Protein AF-A0A6G0VR93-F1 (afdb_monomer)

Solvent-accessible surface area (backbone atoms only — not comparable to full-atom values): 17330 Å² total; per-residue (Å²): 134,90,70,96,64,102,43,88,41,72,37,85,64,40,78,42,67,40,80,68,64,95,87,69,79,74,74,86,56,70,47,74,88,66,94,68,61,43,77,38,85,89,24,62,45,76,26,64,43,74,68,49,50,69,64,34,52,78,48,48,75,44,35,32,34,45,87,69,62,65,47,80,41,53,72,85,52,75,81,64,70,83,57,72,33,52,38,65,43,90,78,79,65,48,65,78,37,50,62,87,77,59,79,74,85,68,80,76,80,74,78,68,46,67,52,66,56,97,86,60,64,85,87,59,100,62,92,80,71,55,94,83,46,54,58,43,63,55,39,36,41,43,51,79,41,51,27,48,88,82,80,53,79,43,61,44,31,35,44,32,30,40,84,81,68,53,74,47,80,25,57,49,55,100,88,46,48,7,61,57,53,44,48,60,53,60,72,29,80,91,35,49,55,27,36,36,36,26,77,52,19,31,81,52,61,51,58,60,52,51,54,48,40,60,72,77,39,72,85,65,61,66,49,74,44,66,62,86,94,28,44,47,32,42,37,34,52,58,97,72,32,45,32,35,42,38,26,47,40,79,80,47,86,64,58,77,72,46,42,32,69,77,70,69,43,89,90,57,76,71,80,86,76,66,55,90,62,40,38,85,93,68,106

Secondary structure (DSSP, 8-state):
-----SSSEEETTTTEEE-S-TT----SS--S--S-PEEETTTTEEESSHHHHHHTHHHHTTEEE-TTT--EEETT-GGGGS-TTEE--TTT---SEETTT----S-----SSS---TT--TTSS-S---TT------EEEEEEEEE-TTSS-EEEEEEEE-TT--EEEEE-BTTB-HHHHHHHHHTSGGGTT-EEEESSGGGTHHHHHHHHHHHH-TT---EEEEETTEEEEEEE-GGG--EEEEEGGGT--S-GGGHHHHTT-SS--PPP--GGG--GGG-

Foldseek 3Di:
DDDDDPADEADPQARDGHNDDRPPDDCPPGHDDDPDWDADPQQRDTHRDPVSVVVCVVVSQFWHQDPQQRDIDGPPDPPCPPDPQFAADLQVRDHRDRNVPDDPPHDRPDAPDFDDDSPDPLPDDDPDHDPRTPGDQQEKEKDFAFACVVVDTFTQKMWIATPVRDIDIFGDDPVHHSLVVCCVVCQDLVSAQHEYEYAQCQPPVVVSVVVCCVVPPVPFDKDFDDDVSGTQKIFGCPPNRGYMYGHCCVVVVDDPQCVCVVVVPPPDGDDDDPSNCPDPVND

Radius of gyration: 27.52 Å; Cα contacts (8 Å, |Δi|>4): 412; chains: 1; bounding box: 75×62×47 Å

Nearest PDB structures (foldseek):
  5mdn-assembly1_A  TM=6.811E-01  e=1.413E-04  Pyrobaculum calidifontis
  4hvj-assembly1_A  TM=6.106E-01  e=1.785E-02  Mycobacterium tuberculosis H37Rv
  4hec-assembly1_A  TM=5.739E-01  e=2.160E-02  Mycobacterium tuberculosis H37Rv
  4hec-assembly1_B  TM=6.337E-01  e=5.267E-02  Mycobacterium tuberculosis H37Rv
  7xit-assembly1_A  TM=4.535E-01  e=1.131E-01  Human immunodeficiency virus 1

InterPro domains:
  IPR012337 Ribonuclease H-like superfamily [SSF53098] (137-282)
  IPR036397 Ribonuclease H superfamily [G3DSA:3.30.420.10] (134-283)

Organism: Aphis craccivora (NCBI:txid307492)

Structure (mmCIF, N/CA/C/O backbone):
data_AF-A0A6G0VR93-F1
#
_entry.id   AF-A0A6G0VR93-F1
#
loop_
_atom_site.group_PDB
_atom_site.id
_atom_site.type_symbol
_atom_site.label_atom_id
_atom_site.label_alt_id
_atom_site.label_comp_id
_atom_site.label_asym_id
_atom_site.label_entity_id
_atom_site.label_seq_id
_atom_site.pdbx_PDB_ins_code
_atom_site.Cartn_x
_atom_site.Cartn_y
_atom_site.Cartn_z
_atom_site.occupancy
_atom_site.B_iso_or_equiv
_atom_site.auth_seq_id
_atom_site.auth_comp_id
_atom_site.auth_asym_id
_atom_site.auth_atom_id
_atom_site.pdbx_PDB_model_num
ATOM 1 N N . MET A 1 1 ? -7.930 -28.918 15.103 1.00 30.70 1 MET A N 1
ATOM 2 C CA . MET A 1 1 ? -8.892 -28.455 16.131 1.00 30.70 1 MET A CA 1
ATOM 3 C C . MET A 1 1 ? -9.875 -27.491 15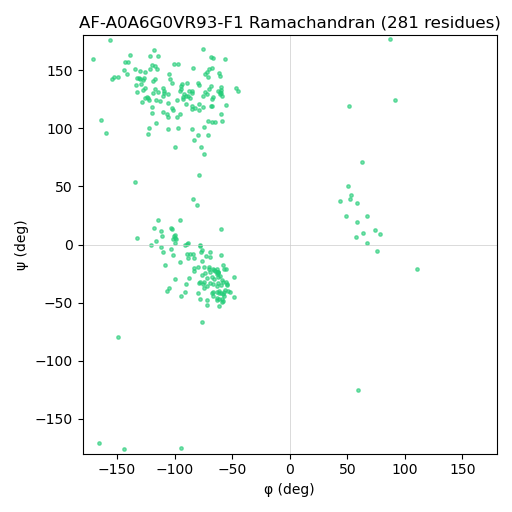.472 1.00 30.70 1 MET A C 1
ATOM 5 O O . MET A 1 1 ? -9.408 -26.473 14.969 1.00 30.70 1 MET A O 1
ATOM 9 N N . PRO A 1 2 ? -11.182 -27.793 15.369 1.00 35.66 2 PRO A N 1
ATOM 10 C CA . PRO A 1 2 ? -12.112 -26.927 14.656 1.00 35.66 2 PRO A CA 1
ATOM 11 C C . PRO A 1 2 ? -12.653 -25.790 15.540 1.00 35.66 2 PRO A C 1
ATOM 13 O O . PRO A 1 2 ? -13.362 -26.014 16.511 1.00 35.66 2 PRO A O 1
ATOM 16 N N . SER A 1 3 ? -12.301 -24.571 15.122 1.00 36.00 3 SER A N 1
ATOM 17 C CA . SER A 1 3 ? -13.083 -23.323 15.080 1.00 36.00 3 SER A CA 1
ATOM 18 C C . SER A 1 3 ? -13.840 -22.810 16.318 1.00 36.00 3 SER A C 1
ATOM 20 O O . S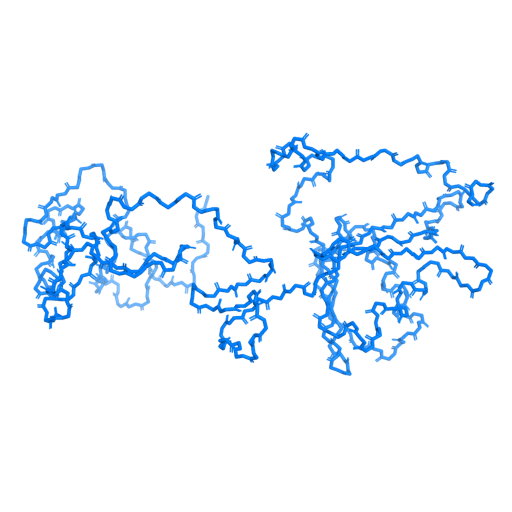ER A 1 3 ? -14.880 -23.339 16.703 1.00 36.00 3 SER A O 1
ATOM 22 N N . PHE A 1 4 ? -13.454 -21.610 16.766 1.00 41.78 4 PHE A N 1
ATOM 23 C CA . PHE A 1 4 ? -14.364 -20.646 17.391 1.00 41.78 4 PHE A CA 1
ATOM 24 C C . PHE A 1 4 ? -15.498 -20.292 16.407 1.00 41.78 4 PHE A C 1
ATOM 26 O O . PHE A 1 4 ? -15.279 -19.549 15.450 1.00 41.78 4 PHE A O 1
ATOM 33 N N . LYS A 1 5 ? -16.721 -20.796 16.623 1.00 44.78 5 LYS A N 1
ATOM 34 C CA . LYS A 1 5 ? -17.925 -20.321 15.913 1.00 44.78 5 LYS A CA 1
ATOM 35 C C . LYS A 1 5 ? -18.768 -19.459 16.869 1.00 44.78 5 LYS A C 1
ATOM 37 O O . LYS A 1 5 ? -19.091 -19.875 17.971 1.00 44.78 5 LYS A O 1
ATOM 42 N N . LYS A 1 6 ? -19.154 -18.256 16.418 1.00 47.94 6 LYS A N 1
ATOM 43 C CA . LYS A 1 6 ? -19.991 -17.223 17.090 1.00 47.94 6 LYS A CA 1
ATOM 44 C C . LYS A 1 6 ? -21.424 -17.669 17.491 1.00 47.94 6 LYS A C 1
ATOM 46 O O . LYS A 1 6 ? -22.275 -16.817 17.736 1.00 47.94 6 LYS A O 1
ATOM 51 N N . ARG A 1 7 ? -21.752 -18.965 17.470 1.00 60.38 7 ARG A N 1
ATOM 52 C CA . ARG A 1 7 ? -23.126 -19.492 17.601 1.00 60.38 7 ARG A CA 1
ATOM 53 C C . ARG A 1 7 ? -23.187 -20.603 18.650 1.00 60.38 7 ARG A C 1
ATOM 55 O O . ARG A 1 7 ? -22.248 -21.382 18.754 1.00 60.38 7 ARG A O 1
ATOM 62 N N . VAL A 1 8 ? -24.286 -20.644 19.409 1.00 64.81 8 VAL A N 1
ATOM 63 C CA . VAL A 1 8 ? -24.419 -21.435 20.655 1.00 64.81 8 VAL A CA 1
ATOM 64 C C . VAL A 1 8 ? -24.602 -22.932 20.391 1.00 64.81 8 VAL A C 1
ATOM 66 O O . VAL A 1 8 ? -24.109 -23.755 21.155 1.00 64.81 8 VAL A O 1
ATOM 69 N N . TYR A 1 9 ? -25.279 -23.293 19.299 1.00 66.75 9 TYR A N 1
ATOM 70 C CA . TYR A 1 9 ? -25.503 -24.682 18.907 1.00 66.75 9 TYR A CA 1
ATOM 71 C C . TYR A 1 9 ? -24.929 -24.949 17.520 1.00 66.75 9 TYR A C 1
ATOM 73 O O . TYR A 1 9 ? -24.861 -24.062 16.665 1.00 66.75 9 TYR A O 1
ATOM 81 N N . TYR A 1 10 ? -24.529 -26.191 17.284 1.00 61.34 10 TYR A N 1
ATOM 82 C CA . TYR A 1 10 ? -23.952 -26.639 16.026 1.00 61.34 10 TYR A CA 1
ATOM 83 C C . TYR A 1 10 ? -24.710 -27.868 15.527 1.00 61.34 10 TYR A C 1
ATOM 85 O O . TYR A 1 10 ? -25.028 -28.764 16.306 1.00 61.34 10 TYR A O 1
ATOM 93 N N . SER A 1 11 ? -25.069 -27.865 14.243 1.00 58.31 11 SER A N 1
ATOM 94 C CA . SER A 1 11 ? -25.714 -29.001 13.590 1.00 58.31 11 SER A CA 1
ATOM 95 C C . SER A 1 11 ? -24.652 -29.797 12.845 1.00 58.31 11 SER A C 1
ATOM 97 O O . SER A 1 11 ? -24.150 -29.334 11.822 1.00 58.31 11 SER A O 1
ATOM 99 N N . GLU A 1 12 ? -24.339 -30.996 13.336 1.00 55.38 12 GLU A N 1
ATOM 100 C CA . GLU A 1 12 ? -23.469 -31.950 12.630 1.00 55.38 12 GLU A CA 1
ATOM 101 C C . GLU A 1 12 ? -24.082 -32.405 11.305 1.00 55.38 12 GLU A C 1
ATOM 103 O O . GLU A 1 12 ? -23.361 -32.775 10.386 1.00 55.38 12 GLU A O 1
ATOM 108 N N . LEU A 1 13 ? -25.411 -32.312 11.180 1.00 55.25 13 LEU A N 1
ATOM 109 C CA . LEU A 1 13 ? -26.098 -32.624 9.940 1.00 55.25 13 LEU A CA 1
ATOM 110 C C . LEU A 1 13 ? -25.741 -31.614 8.848 1.00 55.25 13 LEU A C 1
ATOM 112 O O . LEU A 1 13 ? -25.470 -32.038 7.751 1.00 55.25 13 LEU A O 1
ATOM 116 N N . CYS A 1 14 ? -25.703 -30.301 9.076 1.00 57.62 14 CYS A N 1
ATOM 117 C CA . CYS A 1 14 ? -25.493 -29.325 7.985 1.00 57.62 14 CYS A CA 1
ATOM 118 C C . CYS A 1 14 ? -24.228 -28.464 8.109 1.00 57.62 14 CYS A C 1
ATOM 120 O O . CYS A 1 14 ? -24.140 -27.431 7.445 1.00 57.62 14 CYS A O 1
ATOM 122 N N . ASP A 1 15 ? -23.289 -28.843 8.983 1.00 57.47 15 ASP A N 1
ATOM 123 C CA . ASP A 1 15 ? -22.069 -28.082 9.333 1.00 57.47 15 ASP A CA 1
ATOM 124 C C . ASP A 1 15 ? -22.336 -26.575 9.533 1.00 57.47 15 ASP A C 1
ATOM 126 O O . ASP A 1 15 ? -21.574 -25.679 9.163 1.00 57.47 15 ASP A O 1
ATOM 130 N N . THR A 1 16 ? -23.487 -26.260 10.128 1.00 60.25 16 THR A N 1
ATOM 131 C CA . THR A 1 16 ? -23.941 -24.880 10.298 1.00 60.25 16 THR A CA 1
ATOM 132 C C . THR A 1 16 ? -24.254 -24.619 11.764 1.00 60.25 16 THR A C 1
ATOM 134 O O . THR A 1 16 ? -25.039 -25.325 12.398 1.00 60.25 16 THR A O 1
ATOM 137 N N . GLY A 1 17 ? -23.645 -23.567 12.321 1.00 59.16 17 GLY A N 1
ATOM 138 C CA . GLY A 1 17 ? -23.997 -23.078 13.655 1.00 59.16 17 GLY A CA 1
ATOM 139 C C . GLY A 1 17 ? -25.370 -22.402 13.646 1.00 59.16 17 GLY A C 1
ATOM 140 O O . GLY A 1 17 ? -25.708 -21.713 12.683 1.00 59.16 17 GLY A O 1
ATOM 141 N N . TYR A 1 18 ? -26.160 -22.530 14.707 1.00 67.94 18 TYR A N 1
ATOM 142 C CA . TYR A 1 18 ? -27.471 -21.889 14.848 1.00 67.94 18 TYR A CA 1
ATOM 143 C C . TYR A 1 18 ? -27.725 -21.444 16.296 1.00 67.94 18 TYR A C 1
ATOM 145 O O . TYR A 1 18 ? -27.117 -21.951 17.232 1.00 67.94 18 TYR A O 1
ATOM 153 N N . ASN A 1 19 ? -28.622 -20.468 16.469 1.00 66.69 19 ASN A N 1
ATOM 154 C CA . ASN A 1 19 ? -28.950 -19.884 17.779 1.00 66.69 19 ASN A CA 1
ATOM 155 C C . ASN A 1 19 ? -30.377 -20.220 18.254 1.00 66.69 19 ASN A C 1
ATOM 157 O O . ASN A 1 19 ? -30.772 -19.820 19.342 1.00 66.69 19 ASN A O 1
ATOM 161 N N . ASN A 1 20 ? -31.154 -20.946 17.444 1.00 63.53 20 ASN A N 1
ATOM 162 C CA . ASN A 1 20 ? -32.497 -21.391 17.813 1.00 63.53 20 ASN A CA 1
ATOM 163 C C . ASN A 1 20 ? -32.451 -22.565 18.804 1.00 63.53 20 ASN A C 1
ATOM 165 O O . ASN A 1 20 ? -31.411 -23.182 19.013 1.00 63.53 20 ASN A O 1
ATOM 169 N N . ASN A 1 21 ? -33.610 -22.886 19.382 1.00 61.69 21 ASN A N 1
ATOM 170 C CA . ASN A 1 21 ? -33.802 -23.976 20.338 1.00 61.69 21 ASN A CA 1
ATOM 171 C C . ASN A 1 21 ? -33.143 -25.297 19.864 1.00 61.69 21 ASN A C 1
ATOM 173 O O . ASN A 1 21 ? -33.326 -25.675 18.703 1.00 61.69 21 ASN A O 1
ATOM 177 N N . LYS A 1 22 ? -32.420 -25.997 20.759 1.00 53.22 22 LYS A N 1
ATOM 178 C CA . LYS A 1 22 ? -31.501 -27.131 20.471 1.00 53.22 22 LYS A CA 1
ATOM 179 C C . LYS A 1 22 ? -32.084 -28.230 19.563 1.00 53.22 22 LYS A C 1
ATOM 181 O O . LYS A 1 22 ? -31.353 -28.863 18.817 1.00 53.22 22 LYS A O 1
ATOM 186 N N . ASN A 1 23 ? -33.405 -28.420 19.579 1.00 55.25 23 ASN A N 1
ATOM 187 C CA . ASN A 1 23 ? -34.088 -29.490 18.839 1.00 55.25 23 ASN A CA 1
ATOM 188 C C . ASN A 1 23 ? -34.947 -29.000 17.655 1.00 55.25 23 ASN A C 1
ATOM 190 O O . ASN A 1 23 ? -35.689 -29.786 17.074 1.00 55.25 23 ASN A O 1
ATOM 194 N N . LYS A 1 24 ? -34.903 -27.708 17.295 1.00 59.66 24 LYS A N 1
ATOM 195 C CA . LYS A 1 24 ? -35.738 -27.122 16.221 1.00 59.66 24 LYS A CA 1
ATOM 196 C C . LYS A 1 24 ? -34.932 -26.633 15.016 1.00 59.66 24 LYS A C 1
ATOM 198 O O . LYS A 1 24 ? -35.400 -25.785 14.256 1.00 59.66 24 LYS A O 1
ATOM 203 N N . HIS A 1 25 ? -33.711 -27.128 14.839 1.00 58.22 25 HIS A N 1
ATOM 204 C CA . HIS A 1 25 ? -32.926 -26.790 13.661 1.00 58.22 25 HIS A CA 1
ATOM 205 C C . HIS A 1 25 ? -33.565 -27.392 12.399 1.00 58.22 25 HIS A C 1
ATOM 207 O O . HIS A 1 25 ? -33.697 -28.607 12.280 1.00 58.22 25 HIS A O 1
ATOM 213 N N . VAL A 1 26 ? -33.947 -26.535 11.448 1.00 58.69 26 VAL A N 1
ATOM 214 C CA . VAL A 1 26 ? -34.400 -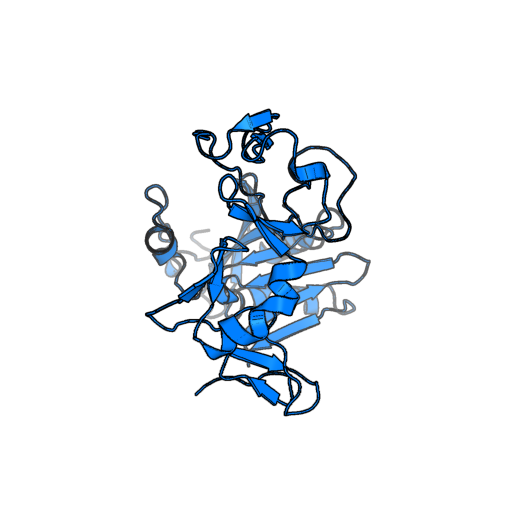26.941 10.112 1.00 58.69 26 VAL A CA 1
ATOM 215 C C . VAL A 1 26 ? -33.278 -26.617 9.132 1.00 58.69 26 VAL A C 1
ATOM 217 O O . VAL A 1 26 ? -32.995 -25.444 8.877 1.00 58.69 26 VAL A O 1
ATOM 220 N N . CYS A 1 27 ? -32.621 -27.653 8.607 1.00 54.19 27 CYS A N 1
ATOM 221 C CA . CYS A 1 27 ? -31.534 -27.513 7.642 1.00 54.19 27 CYS A CA 1
ATOM 222 C C . CYS A 1 27 ? -32.073 -26.902 6.339 1.00 54.19 27 CYS A C 1
ATOM 224 O O . CYS A 1 27 ? -32.758 -27.577 5.575 1.00 54.19 27 CYS A O 1
ATOM 226 N N . LYS A 1 28 ? -31.775 -25.623 6.084 1.00 51.50 28 LYS A N 1
ATOM 227 C CA . LYS A 1 28 ? -32.118 -24.954 4.813 1.00 51.50 28 LYS A CA 1
ATOM 228 C C . LYS A 1 28 ? -31.147 -25.313 3.686 1.00 51.50 28 LYS A C 1
ATOM 230 O O . LYS A 1 28 ? -31.549 -25.440 2.536 1.00 51.50 28 LYS A O 1
ATOM 235 N N . ASN A 1 29 ? -29.890 -25.538 4.053 1.00 47.34 29 ASN A N 1
ATOM 236 C CA . ASN A 1 29 ? -28.846 -26.044 3.180 1.00 47.34 29 ASN A CA 1
ATOM 237 C C . ASN A 1 29 ? -28.565 -27.465 3.664 1.00 47.34 29 ASN A C 1
ATOM 239 O O . ASN A 1 29 ? -28.199 -27.650 4.826 1.00 47.34 29 ASN A O 1
ATOM 243 N N . GLY A 1 30 ? -28.871 -28.467 2.841 1.00 46.31 30 GLY A N 1
ATOM 244 C CA . GLY A 1 30 ? -28.681 -29.869 3.212 1.00 46.31 30 GLY A CA 1
ATOM 245 C C . GLY A 1 30 ? -27.225 -30.173 3.611 1.00 46.31 30 GLY A C 1
ATOM 246 O O . GLY A 1 30 ? -26.330 -29.410 3.244 1.00 46.31 30 GLY A O 1
ATOM 247 N N . PRO A 1 31 ? -26.983 -31.266 4.356 1.00 42.53 31 PRO A N 1
ATOM 248 C CA . PRO A 1 31 ? -25.646 -31.720 4.731 1.00 42.53 31 PRO A CA 1
ATOM 249 C C . PRO A 1 31 ? -24.629 -31.703 3.592 1.00 42.53 31 PRO A C 1
ATOM 251 O O . PRO A 1 31 ? -24.873 -32.235 2.506 1.00 42.53 31 PRO A O 1
ATOM 254 N N . GLY A 1 32 ? -23.456 -31.143 3.877 1.00 47.94 32 GLY A N 1
ATOM 255 C CA . GLY A 1 32 ? -22.253 -31.442 3.120 1.00 47.94 32 GLY A CA 1
ATOM 256 C C . GLY A 1 32 ? -21.819 -32.887 3.379 1.00 47.94 32 GLY A C 1
ATOM 257 O O . GLY A 1 32 ? -21.804 -33.332 4.519 1.00 47.94 32 GLY A O 1
ATOM 258 N N . LEU A 1 33 ? -21.448 -33.578 2.298 1.00 42.34 33 LEU A N 1
ATOM 259 C CA . LEU A 1 33 ? -20.601 -34.779 2.274 1.00 42.34 33 LEU A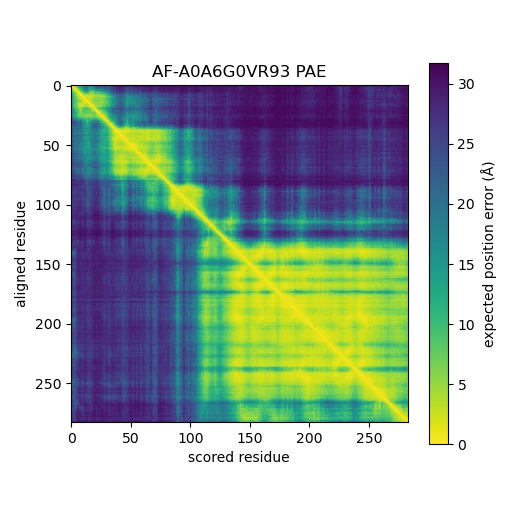 CA 1
ATOM 260 C C . LEU A 1 33 ? -21.145 -36.039 2.994 1.00 42.34 33 LEU A C 1
ATOM 262 O O . LEU A 1 33 ? -20.583 -36.503 3.979 1.00 42.34 33 LEU A O 1
ATOM 266 N N . LYS A 1 34 ? -22.179 -36.671 2.421 1.00 47.66 34 LYS A N 1
ATOM 267 C CA . LYS A 1 34 ? -22.295 -38.145 2.389 1.00 47.66 34 LYS A CA 1
ATOM 268 C C . LYS A 1 34 ? -22.263 -38.602 0.926 1.00 47.66 34 LYS A C 1
ATOM 270 O O . LYS A 1 34 ? -22.785 -37.889 0.065 1.00 47.66 34 LYS A O 1
ATOM 275 N N . GLU A 1 35 ? -21.609 -39.732 0.659 1.00 52.75 35 GLU A N 1
ATOM 276 C CA . GLU A 1 35 ? -21.307 -40.222 -0.698 1.00 52.75 35 GLU A CA 1
ATOM 277 C C . GLU A 1 35 ? -22.546 -40.734 -1.454 1.00 52.75 35 GLU A C 1
ATOM 279 O O . GLU A 1 35 ? -22.629 -40.560 -2.667 1.00 52.75 35 GLU A O 1
ATOM 284 N N . GLU A 1 36 ? -23.563 -41.243 -0.755 1.00 59.00 36 GLU A N 1
ATOM 285 C CA . GLU A 1 36 ? -24.815 -41.703 -1.369 1.00 59.00 36 GLU A CA 1
ATOM 286 C C . GLU A 1 36 ? -25.955 -40.715 -1.099 1.00 59.00 36 GLU A C 1
ATOM 288 O O . GLU A 1 36 ? -26.558 -40.690 -0.026 1.00 59.00 36 GLU A O 1
ATOM 293 N N . LYS A 1 37 ? -26.244 -39.857 -2.081 1.00 70.56 37 LYS A N 1
ATOM 294 C CA . LYS A 1 37 ? -27.373 -38.918 -2.031 1.00 70.56 37 LYS A CA 1
ATOM 295 C C . LYS A 1 37 ? -28.628 -39.563 -2.611 1.00 70.56 37 LYS A C 1
ATOM 297 O O . LYS A 1 37 ? -28.578 -40.186 -3.666 1.00 70.56 37 LYS A O 1
ATOM 302 N N . ILE A 1 38 ? -29.772 -39.326 -1.978 1.00 78.19 38 ILE A N 1
ATOM 303 C CA . ILE A 1 38 ? -31.075 -39.807 -2.447 1.00 78.19 38 ILE A CA 1
ATOM 304 C C . ILE A 1 38 ? -31.727 -38.731 -3.309 1.00 78.19 38 ILE A C 1
ATOM 306 O O . ILE A 1 38 ? -31.891 -37.590 -2.879 1.00 78.19 38 ILE A O 1
ATOM 310 N N . PHE A 1 39 ? -32.113 -39.077 -4.530 1.00 78.62 39 PHE A N 1
ATOM 311 C CA . PHE A 1 39 ? -32.723 -38.137 -5.463 1.00 78.62 39 PHE A CA 1
ATOM 312 C C . PHE A 1 39 ? -34.241 -38.014 -5.247 1.00 78.62 39 PHE A C 1
ATOM 314 O O . PHE A 1 39 ? -34.950 -39.015 -5.169 1.00 78.62 39 PHE A O 1
ATOM 321 N N . CYS A 1 40 ? -34.752 -36.782 -5.155 1.00 79.50 40 CYS A N 1
ATOM 322 C CA . CYS A 1 40 ? -36.185 -36.500 -5.107 1.00 79.50 40 CYS A CA 1
ATOM 323 C C . CYS A 1 40 ? -36.703 -36.163 -6.512 1.00 79.50 40 CYS A C 1
ATOM 325 O O . CYS A 1 40 ? -36.388 -35.104 -7.061 1.00 79.50 40 CYS A O 1
ATOM 327 N N . HIS A 1 41 ? -37.543 -37.040 -7.067 1.00 79.81 41 HIS A N 1
ATOM 328 C CA . HIS A 1 41 ? -38.114 -36.877 -8.409 1.00 79.81 41 HIS A CA 1
ATOM 329 C C . HIS A 1 41 ? -39.143 -35.738 -8.513 1.00 79.81 41 HIS A C 1
ATOM 331 O O . HIS A 1 41 ? -39.360 -35.219 -9.602 1.00 79.81 41 HIS A O 1
ATOM 337 N N . GLU A 1 42 ? -39.748 -35.308 -7.402 1.00 76.75 42 GLU A N 1
ATOM 338 C CA . GLU A 1 42 ? -40.786 -34.266 -7.414 1.00 76.75 42 GLU A CA 1
ATOM 339 C C . GLU A 1 42 ? -40.225 -32.842 -7.553 1.00 76.75 42 GLU A C 1
ATOM 341 O O . GLU A 1 42 ? -40.875 -31.971 -8.133 1.00 76.75 42 GLU A O 1
ATOM 346 N N . CYS A 1 43 ? -39.031 -32.579 -7.013 1.00 77.88 43 CYS A N 1
ATOM 347 C CA . CYS A 1 43 ? -38.402 -31.252 -7.028 1.00 77.88 43 CYS A CA 1
ATOM 348 C C . CYS A 1 43 ? -37.037 -31.223 -7.729 1.00 77.88 43 CYS A C 1
ATOM 350 O O . CYS A 1 43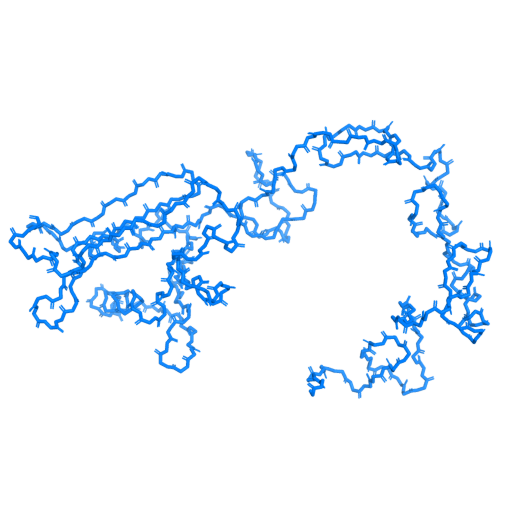 ? -36.420 -30.158 -7.788 1.00 77.88 43 CYS A O 1
ATOM 352 N N . ASN A 1 44 ? -36.551 -32.365 -8.231 1.00 76.44 44 ASN A N 1
ATOM 353 C CA . ASN A 1 44 ? -35.257 -32.506 -8.904 1.00 76.44 44 ASN A CA 1
ATOM 354 C C . ASN A 1 44 ? -34.057 -32.074 -8.023 1.00 76.44 44 ASN A C 1
ATOM 356 O O . ASN A 1 44 ? -33.076 -31.486 -8.488 1.00 76.44 44 ASN A O 1
ATOM 360 N N . ARG A 1 45 ? -34.138 -32.335 -6.708 1.00 74.88 45 ARG A N 1
ATOM 361 C CA . ARG A 1 45 ? -33.078 -32.041 -5.724 1.00 74.88 45 ARG A CA 1
ATOM 362 C C . ARG A 1 45 ? -32.598 -33.318 -5.041 1.00 74.88 45 ARG A C 1
ATOM 364 O O . ARG A 1 45 ? -33.336 -34.287 -4.893 1.00 74.88 45 ARG A O 1
ATOM 371 N N . TYR A 1 46 ? -31.356 -33.282 -4.572 1.00 75.62 46 TYR A N 1
ATOM 372 C CA . TYR A 1 46 ? -30.757 -34.364 -3.799 1.00 75.62 46 TYR A CA 1
ATOM 373 C C . TYR A 1 46 ? -30.965 -34.143 -2.298 1.00 75.62 46 TYR A C 1
ATOM 375 O O . TYR A 1 46 ? -30.660 -33.073 -1.767 1.00 75.62 46 TYR A O 1
ATOM 383 N N . CYS A 1 47 ? -31.459 -35.176 -1.627 1.00 71.19 47 CYS A N 1
ATOM 384 C CA . CYS A 1 47 ? -31.510 -35.316 -0.179 1.00 71.19 47 CYS A CA 1
ATOM 385 C C . CYS A 1 47 ? -30.313 -36.145 0.295 1.00 71.19 47 CYS A C 1
ATOM 387 O O . CYS A 1 47 ? -29.746 -36.937 -0.454 1.00 71.19 47 CYS A O 1
ATOM 389 N N . VAL A 1 48 ? -29.913 -35.954 1.546 1.00 61.59 48 VAL A N 1
ATOM 390 C CA . VAL A 1 48 ? -28.692 -36.588 2.072 1.00 61.59 48 VAL A CA 1
ATOM 391 C C . VAL A 1 48 ? -28.961 -37.976 2.642 1.00 61.59 48 VAL A C 1
ATOM 393 O O . VAL A 1 48 ? -28.090 -38.833 2.609 1.00 61.59 48 VAL A O 1
ATOM 396 N N . ASP A 1 49 ? -30.166 -38.209 3.146 1.00 71.12 49 ASP A N 1
ATOM 397 C CA . ASP A 1 49 ? -30.606 -39.502 3.653 1.00 71.12 49 ASP A CA 1
ATOM 398 C C . ASP A 1 49 ? -32.139 -39.609 3.600 1.00 71.12 49 ASP A C 1
ATOM 400 O O . ASP A 1 49 ? -32.849 -38.670 3.214 1.00 71.12 49 ASP A O 1
ATOM 404 N N . VAL A 1 50 ? -32.654 -40.786 3.969 1.00 75.94 50 VAL A N 1
ATOM 405 C CA . VAL A 1 50 ? -34.090 -41.103 3.949 1.00 75.94 50 VAL A CA 1
ATOM 406 C C . VAL A 1 50 ? -34.876 -40.192 4.898 1.00 75.94 50 VAL A C 1
ATOM 408 O O . VAL A 1 50 ? -36.020 -39.835 4.613 1.00 75.94 50 VAL A O 1
ATOM 411 N N . GLU A 1 51 ? -34.284 -39.779 6.020 1.00 74.12 51 GLU A N 1
ATOM 412 C CA . GLU A 1 51 ? -34.960 -38.909 6.982 1.00 74.12 51 GLU A CA 1
ATOM 413 C C . GLU A 1 51 ? -35.059 -37.463 6.473 1.00 74.12 51 GLU A C 1
ATOM 415 O O . GLU A 1 51 ? -36.102 -36.818 6.630 1.00 74.12 51 GLU A O 1
ATOM 420 N N . CYS A 1 52 ? -34.023 -36.985 5.781 1.00 67.69 52 CYS A N 1
ATOM 421 C CA . CYS A 1 52 ? -34.035 -35.737 5.031 1.00 67.69 52 CYS A CA 1
ATOM 422 C C . CYS A 1 52 ? -35.132 -35.764 3.963 1.00 67.69 52 CYS A C 1
ATOM 424 O O . CYS A 1 52 ? -35.938 -34.837 3.931 1.00 67.69 52 CYS A O 1
ATOM 426 N N . LEU A 1 53 ? -35.243 -36.844 3.177 1.00 76.25 53 LEU A N 1
ATOM 427 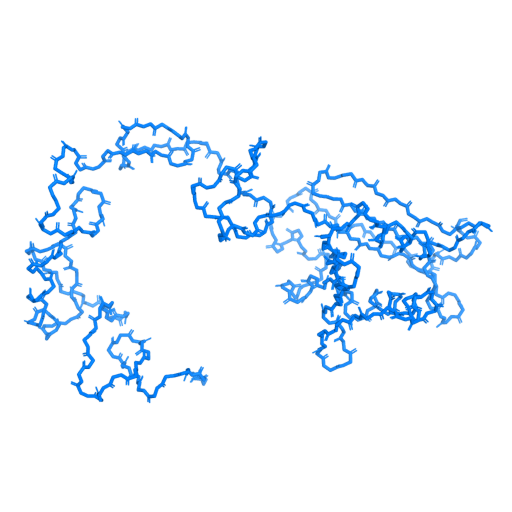C CA . LEU A 1 53 ? -36.299 -37.001 2.167 1.00 76.25 53 LEU A CA 1
ATOM 428 C C . LEU A 1 53 ? -37.709 -36.993 2.786 1.00 76.25 53 LEU A C 1
ATOM 430 O O . LEU A 1 53 ? -38.609 -36.350 2.255 1.00 76.25 53 LEU A O 1
ATOM 434 N N . ARG A 1 54 ? -37.914 -37.628 3.948 1.00 77.38 54 ARG A N 1
ATOM 435 C CA . ARG A 1 54 ? -39.216 -37.602 4.648 1.00 77.38 54 ARG A CA 1
ATOM 436 C C . ARG A 1 54 ? -39.625 -36.196 5.088 1.00 77.38 54 ARG A C 1
ATOM 438 O O . ARG A 1 54 ? -40.788 -35.824 4.964 1.00 77.38 54 ARG A O 1
ATOM 445 N N . LYS A 1 55 ? -38.677 -35.403 5.597 1.00 76.69 55 LYS A N 1
ATOM 446 C CA . LYS A 1 55 ? -38.922 -34.016 6.044 1.00 76.69 55 LYS A CA 1
ATOM 447 C C . LYS A 1 55 ? -38.875 -33.003 4.891 1.00 76.69 55 LYS A C 1
ATOM 449 O O . LYS A 1 55 ? -39.291 -31.858 5.071 1.00 76.69 55 LYS A O 1
ATOM 454 N N . HIS A 1 56 ? -38.403 -33.420 3.715 1.00 76.00 56 HIS A N 1
ATOM 455 C CA . HIS A 1 56 ? -38.212 -32.589 2.527 1.00 76.00 56 HIS A CA 1
ATOM 456 C C . HIS A 1 56 ? -39.523 -32.041 1.949 1.00 76.00 56 HIS A C 1
ATOM 458 O O . HIS A 1 56 ? -39.492 -30.993 1.309 1.00 76.00 56 HIS A O 1
ATOM 464 N N . ARG A 1 57 ? -40.669 -32.684 2.215 1.00 73.62 57 ARG A N 1
ATOM 465 C CA . ARG A 1 57 ? -41.986 -32.313 1.662 1.00 73.62 57 ARG A CA 1
ATOM 466 C C . ARG A 1 57 ? -42.301 -30.815 1.781 1.00 73.62 57 ARG A C 1
ATOM 468 O O . ARG A 1 57 ? -42.612 -30.178 0.788 1.00 73.62 57 ARG A O 1
ATOM 475 N N . ASN A 1 58 ? -42.046 -30.217 2.947 1.00 75.44 58 ASN A N 1
ATOM 476 C CA . ASN A 1 58 ? -42.283 -28.785 3.191 1.00 75.44 58 ASN A CA 1
ATOM 477 C C . ASN A 1 58 ? -41.480 -27.836 2.278 1.00 75.44 58 ASN A C 1
ATOM 479 O O . ASN A 1 58 ? -41.869 -26.683 2.089 1.00 75.44 58 ASN A O 1
ATOM 483 N N . VAL A 1 59 ? -40.322 -28.289 1.791 1.00 73.56 59 VAL A N 1
ATOM 484 C CA . VAL A 1 59 ? -39.474 -27.558 0.839 1.00 73.56 59 VAL A CA 1
ATOM 485 C C . VAL A 1 59 ? -39.859 -27.935 -0.589 1.00 73.56 59 VAL A C 1
ATOM 487 O O . VAL A 1 59 ? -39.967 -27.044 -1.422 1.00 73.56 59 VAL A O 1
ATOM 490 N N . CYS A 1 60 ? -40.131 -29.220 -0.846 1.00 77.69 60 CYS A N 1
ATOM 491 C CA . CYS A 1 60 ? -40.602 -29.742 -2.132 1.00 77.69 60 CYS A CA 1
ATOM 492 C C . CYS A 1 60 ? -41.852 -29.012 -2.630 1.00 77.69 60 CYS A C 1
ATOM 494 O O . CYS A 1 60 ? -41.946 -28.702 -3.813 1.00 77.69 60 CYS A O 1
ATOM 496 N N . ASP A 1 61 ? -42.780 -28.696 -1.723 1.00 80.75 61 ASP A N 1
ATOM 497 C CA . ASP A 1 61 ? -44.044 -28.020 -2.032 1.00 80.75 61 ASP A CA 1
ATOM 498 C C . ASP A 1 61 ? -43.853 -26.547 -2.430 1.00 80.75 61 ASP A C 1
ATOM 500 O O . ASP A 1 61 ? -44.729 -25.951 -3.052 1.00 80.75 61 ASP A O 1
ATOM 504 N N . LYS A 1 62 ? -42.712 -25.941 -2.080 1.00 81.00 62 LYS A N 1
ATOM 505 C CA . LYS A 1 62 ? -42.426 -24.520 -2.332 1.00 81.00 62 LYS A CA 1
ATOM 506 C C . LYS A 1 62 ? -41.422 -24.323 -3.450 1.00 81.00 62 LYS A C 1
ATOM 508 O O . LYS A 1 62 ? -41.596 -23.430 -4.269 1.00 81.00 62 LYS A O 1
ATOM 513 N N . GLU A 1 63 ? -40.397 -25.166 -3.500 1.00 81.31 63 GLU A N 1
ATOM 514 C CA . GLU A 1 63 ? -39.229 -24.991 -4.351 1.00 81.31 63 GLU A CA 1
ATOM 515 C C . GLU A 1 63 ? -38.905 -26.242 -5.163 1.00 81.31 63 GLU A C 1
ATOM 517 O O . GLU A 1 63 ? -38.942 -27.366 -4.661 1.00 81.31 63 GLU A O 1
ATOM 522 N N . TYR A 1 64 ? -38.469 -26.035 -6.401 1.00 78.62 64 TYR A N 1
ATOM 523 C CA . TYR A 1 64 ? -37.947 -27.082 -7.275 1.00 78.62 64 TYR A CA 1
ATOM 524 C C . TYR A 1 64 ? -36.720 -26.585 -8.044 1.00 78.62 64 TYR A C 1
ATOM 526 O O . TYR A 1 64 ? -36.451 -25.387 -8.101 1.00 78.62 64 TYR A O 1
ATOM 534 N N . LYS A 1 65 ? -35.936 -27.503 -8.606 1.00 79.38 65 LYS A N 1
ATOM 535 C CA . LYS A 1 65 ? -34.770 -27.191 -9.439 1.00 79.38 65 LYS A CA 1
ATOM 536 C C . LYS A 1 65 ? -35.131 -27.386 -10.918 1.00 79.38 65 LYS A C 1
ATOM 538 O O . LYS A 1 65 ? -35.430 -28.522 -11.297 1.00 79.38 65 LYS A O 1
ATOM 543 N N . CYS A 1 66 ? -35.093 -26.338 -11.760 1.00 74.75 66 CYS A N 1
ATOM 544 C CA . CYS A 1 66 ? -35.335 -26.526 -13.209 1.00 74.75 66 CYS A CA 1
ATOM 545 C C . CYS A 1 66 ? -34.284 -27.499 -13.757 1.00 74.75 66 CYS A C 1
ATOM 547 O O . CYS A 1 66 ? -33.089 -27.350 -13.489 1.00 74.75 66 CYS A O 1
ATOM 549 N N . SER A 1 67 ? -34.725 -28.489 -14.530 1.00 67.44 67 SER A N 1
ATOM 550 C CA . SER A 1 67 ? -33.841 -29.435 -15.215 1.00 67.44 67 SER A CA 1
ATOM 551 C C . SER A 1 67 ? -33.012 -28.778 -16.323 1.00 67.44 67 SER A C 1
ATOM 553 O O . SER A 1 67 ? -31.904 -29.238 -16.572 1.00 67.44 67 SER A O 1
ATOM 555 N N . GLY A 1 68 ? -33.505 -27.696 -16.938 1.00 64.88 68 GLY A N 1
ATOM 556 C CA . GLY A 1 68 ? -32.786 -26.935 -17.966 1.00 64.88 68 GLY A CA 1
ATOM 557 C C . GLY A 1 68 ? -31.691 -26.034 -17.388 1.00 64.88 68 GLY A C 1
ATOM 558 O O . GLY A 1 68 ? -30.508 -26.282 -17.579 1.00 64.88 68 GLY A O 1
ATOM 559 N N . CYS A 1 69 ? -32.061 -25.002 -16.623 1.00 69.00 69 CYS A N 1
ATOM 560 C CA . CYS A 1 69 ? -31.113 -23.976 -16.162 1.00 69.00 69 CYS A CA 1
ATOM 561 C C . CYS A 1 69 ? -30.446 -24.271 -14.806 1.00 69.00 69 CYS A C 1
ATOM 563 O O . CYS A 1 69 ? -29.658 -23.463 -14.318 1.00 69.00 69 CYS A O 1
ATOM 565 N N . ASN A 1 70 ? -30.776 -25.394 -14.156 1.00 65.06 70 ASN A N 1
ATOM 566 C CA . ASN A 1 70 ? -30.295 -25.778 -12.821 1.00 65.06 70 ASN A CA 1
ATOM 567 C C . ASN A 1 70 ? -30.593 -24.784 -11.673 1.00 65.06 70 ASN A C 1
ATOM 569 O O . ASN A 1 70 ? -30.134 -25.010 -10.548 1.00 65.06 70 ASN A O 1
ATOM 573 N N . SER A 1 71 ? -31.372 -23.726 -11.911 1.00 69.75 71 SER A N 1
ATOM 574 C CA . SER A 1 71 ? -31.771 -22.752 -10.888 1.00 69.75 71 SER A CA 1
ATOM 575 C C . SER A 1 71 ? -32.824 -23.330 -9.938 1.00 69.75 71 SER A C 1
ATOM 577 O O . SER A 1 71 ? -33.661 -24.140 -10.339 1.00 69.75 71 SER A O 1
ATOM 579 N N . ILE A 1 72 ? -32.781 -22.904 -8.671 1.00 75.88 72 ILE A N 1
ATOM 580 C CA . ILE A 1 72 ? -33.817 -23.205 -7.673 1.00 75.88 72 ILE A CA 1
ATOM 581 C C . ILE A 1 72 ? -34.910 -22.147 -7.797 1.00 75.88 72 ILE A C 1
ATOM 583 O O . ILE A 1 72 ? -34.621 -20.954 -7.742 1.00 75.88 72 ILE A O 1
ATOM 587 N N . LEU A 1 73 ? -36.149 -22.590 -7.960 1.00 73.94 73 LEU A N 1
ATOM 588 C CA . LEU A 1 73 ? -37.294 -21.757 -8.302 1.00 73.94 73 LEU A CA 1
ATOM 589 C C . LEU A 1 73 ? -38.442 -22.027 -7.349 1.00 73.94 73 LEU A C 1
ATOM 591 O O . LEU A 1 73 ? -38.607 -23.153 -6.879 1.00 73.94 73 LEU A O 1
ATOM 595 N N . GLN A 1 74 ? -39.259 -21.006 -7.108 1.00 77.50 74 GLN A N 1
ATOM 596 C CA . GLN A 1 74 ? -40.510 -21.174 -6.378 1.00 77.50 74 GLN A CA 1
ATOM 597 C C . GLN A 1 74 ? -41.572 -21.747 -7.326 1.00 77.50 74 GLN A C 1
ATOM 599 O O . GLN A 1 74 ? -41.685 -21.314 -8.469 1.00 77.50 74 GLN A O 1
ATOM 604 N N . ARG A 1 75 ? -42.395 -22.694 -6.866 1.00 75.50 75 ARG A N 1
ATOM 605 C CA . ARG A 1 75 ? -43.476 -23.284 -7.684 1.00 75.50 75 ARG A CA 1
ATOM 606 C C . ARG A 1 75 ? -44.540 -22.272 -8.111 1.00 75.50 75 ARG A C 1
ATOM 608 O O . ARG A 1 75 ? -45.197 -22.474 -9.124 1.00 75.50 75 ARG A O 1
ATOM 615 N N . ASN A 1 76 ? -44.673 -21.182 -7.360 1.00 72.06 76 ASN A N 1
ATOM 616 C CA . ASN A 1 76 ? -45.628 -20.108 -7.632 1.00 72.06 76 ASN A CA 1
ATOM 617 C C . ASN A 1 76 ? -45.041 -19.018 -8.547 1.00 72.06 76 ASN A C 1
ATOM 619 O O . ASN A 1 76 ? -45.700 -18.016 -8.811 1.00 72.06 76 ASN A O 1
ATOM 623 N N . ASP A 1 77 ? -43.790 -19.171 -8.987 1.00 68.12 77 ASP A N 1
ATOM 624 C CA . ASP A 1 77 ? -43.140 -18.210 -9.865 1.00 68.12 77 ASP A CA 1
ATOM 625 C C . ASP A 1 77 ? -43.491 -18.500 -11.329 1.00 68.12 77 ASP A C 1
ATOM 627 O O . ASP A 1 77 ? -42.922 -19.376 -11.981 1.00 68.12 77 ASP A O 1
ATOM 631 N N . HIS A 1 78 ? -44.459 -17.745 -11.846 1.00 61.12 78 HIS A N 1
ATOM 632 C CA . HIS A 1 78 ? -44.909 -17.838 -13.234 1.00 61.12 78 HIS A CA 1
ATOM 633 C C . HIS A 1 78 ? -43.949 -17.173 -14.236 1.00 61.12 78 HIS A C 1
ATOM 635 O O . HIS A 1 78 ? -44.176 -17.277 -15.441 1.00 61.12 78 HIS A O 1
ATOM 641 N N . THR A 1 79 ? -42.880 -16.507 -13.779 1.00 60.03 79 THR A N 1
ATOM 642 C CA . THR A 1 79 ? -41.932 -15.803 -14.664 1.00 60.03 79 THR A CA 1
ATOM 643 C C . THR A 1 79 ? -40.919 -16.738 -15.324 1.00 60.03 79 THR A C 1
ATOM 645 O O . THR A 1 79 ? -40.368 -16.411 -16.371 1.00 60.03 79 THR A O 1
ATOM 648 N N . HIS A 1 80 ? -40.722 -17.937 -14.769 1.00 64.06 80 HIS A N 1
ATOM 649 C CA . HIS A 1 80 ? -39.773 -18.924 -15.287 1.00 64.06 80 HIS A CA 1
ATOM 650 C C . HIS A 1 80 ? -40.271 -19.690 -16.536 1.00 64.06 80 HIS A C 1
ATOM 652 O O . HIS A 1 80 ? -39.526 -20.459 -17.140 1.00 64.06 80 HIS A O 1
ATOM 658 N N . ASN A 1 81 ? -41.532 -19.487 -16.936 1.00 53.62 81 ASN A N 1
ATOM 659 C CA . ASN A 1 81 ? -42.245 -20.347 -17.886 1.00 53.62 81 ASN A CA 1
ATOM 660 C C . ASN A 1 81 ? -42.056 -20.032 -19.378 1.00 53.62 81 ASN A C 1
ATOM 662 O O . ASN A 1 81 ? -42.540 -20.814 -20.192 1.00 53.62 81 ASN A O 1
ATOM 666 N N . SER A 1 82 ? -41.412 -18.934 -19.786 1.00 55.72 82 SER A N 1
ATOM 667 C CA . SER A 1 82 ? -41.373 -18.606 -21.220 1.00 55.72 82 SER A CA 1
ATOM 668 C C . SER A 1 82 ? -40.352 -19.437 -22.003 1.00 55.72 82 SER A C 1
ATOM 670 O O . SER A 1 82 ? -40.745 -19.999 -23.018 1.00 55.72 82 SER A O 1
ATOM 672 N N . VAL A 1 83 ? -39.101 -19.598 -21.541 1.00 57.56 83 VAL A N 1
ATOM 673 C CA . VAL A 1 83 ? -38.129 -20.576 -22.092 1.00 57.56 83 VAL A CA 1
ATOM 674 C C . VAL A 1 83 ? -37.020 -20.876 -21.051 1.00 57.56 83 VAL A C 1
ATOM 676 O O . VAL A 1 83 ? -36.050 -20.124 -20.945 1.00 57.56 83 VAL A O 1
ATOM 679 N N . CYS A 1 84 ? -37.131 -21.951 -20.248 1.00 63.66 84 CYS A N 1
ATOM 680 C CA . CYS A 1 84 ? -36.056 -22.346 -19.305 1.00 63.66 84 CYS A CA 1
ATOM 681 C C . CYS A 1 84 ? -34.757 -22.617 -20.095 1.00 63.66 84 CYS A C 1
ATOM 683 O O . CYS A 1 84 ? -34.767 -23.375 -21.061 1.00 63.66 84 CYS A O 1
ATOM 685 N N . GLY A 1 85 ? -33.648 -21.985 -19.689 1.00 61.50 85 GLY A N 1
ATOM 686 C CA . GLY A 1 85 ? -32.333 -22.101 -20.340 1.00 61.50 85 GLY A CA 1
ATOM 687 C C . GLY A 1 85 ? -31.876 -20.837 -21.071 1.00 61.50 85 GLY A C 1
ATOM 688 O O . GLY A 1 85 ? -30.675 -20.640 -21.222 1.00 61.50 85 GLY A O 1
ATOM 689 N N . TYR A 1 86 ? -32.791 -19.934 -21.433 1.00 67.25 86 TYR A N 1
ATOM 690 C CA . TYR A 1 86 ? -32.445 -18.697 -22.133 1.00 67.25 86 TYR A CA 1
ATOM 691 C C . TYR A 1 86 ? -32.254 -17.534 -21.154 1.00 67.25 86 TYR A C 1
ATOM 693 O O . TYR A 1 86 ? -33.033 -17.355 -20.218 1.00 67.25 86 TYR A O 1
ATOM 701 N N . GLY A 1 87 ? -31.208 -16.733 -21.349 1.00 69.00 87 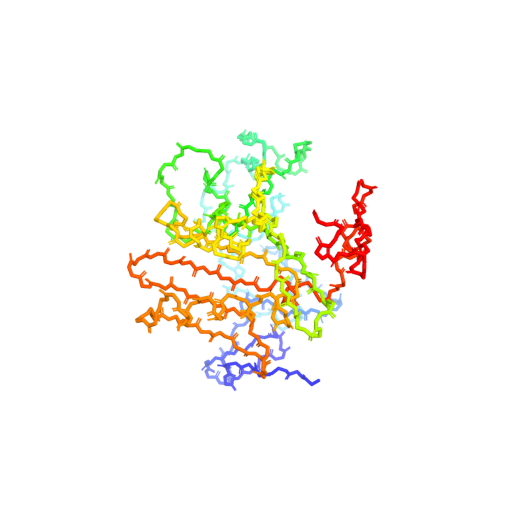GLY A N 1
ATOM 702 C CA . GLY A 1 87 ? -30.904 -15.598 -20.482 1.00 69.00 87 GLY A CA 1
ATOM 703 C C . GLY A 1 87 ? -29.882 -14.639 -21.079 1.00 69.00 87 GLY A C 1
ATOM 704 O O . GLY A 1 87 ? -29.526 -14.730 -22.252 1.00 69.00 87 GLY A O 1
ATOM 705 N N . LYS A 1 88 ? -29.420 -13.691 -20.261 1.00 66.75 88 LYS A N 1
ATOM 706 C CA . LYS A 1 88 ? -28.351 -12.757 -20.628 1.00 66.75 88 LYS A CA 1
ATOM 707 C C . LYS A 1 88 ? -26.996 -13.305 -20.195 1.00 66.75 88 LYS A C 1
ATOM 709 O O . LYS A 1 88 ? -26.799 -13.603 -19.016 1.00 66.75 88 LYS A O 1
ATOM 714 N N . CYS A 1 89 ? -26.034 -13.390 -21.110 1.00 71.06 89 CYS A N 1
ATOM 715 C CA . CYS A 1 89 ? -24.652 -13.653 -20.722 1.00 71.06 89 CYS A CA 1
ATOM 716 C C . CYS A 1 89 ? -24.039 -12.387 -20.121 1.00 71.06 89 CYS A C 1
ATOM 718 O O . CYS A 1 89 ? -23.885 -11.374 -20.792 1.00 71.06 89 CYS A O 1
ATOM 720 N N . HIS A 1 90 ? -23.631 -12.447 -18.856 1.00 63.34 90 HIS A N 1
ATOM 721 C CA . HIS A 1 90 ? -23.041 -11.303 -18.152 1.00 63.34 90 HIS A CA 1
ATOM 722 C C . HIS A 1 90 ? -21.612 -10.969 -18.609 1.00 63.34 90 HIS A C 1
ATOM 724 O O . HIS A 1 90 ? -21.071 -9.934 -18.233 1.00 63.34 90 HIS A O 1
ATOM 730 N N . ASN A 1 91 ? -20.996 -11.835 -19.417 1.00 62.56 91 ASN A N 1
ATOM 731 C CA . ASN A 1 91 ? -19.645 -11.639 -19.928 1.00 62.56 91 ASN A CA 1
ATOM 732 C C . ASN A 1 91 ? -19.641 -10.977 -21.319 1.00 62.56 91 ASN A C 1
ATOM 734 O O . ASN A 1 91 ? -18.884 -10.037 -21.540 1.00 62.56 91 ASN A O 1
ATOM 738 N N . CYS A 1 92 ? -20.512 -11.412 -22.241 1.00 75.62 92 CYS A N 1
ATOM 739 C CA . CYS A 1 92 ? -20.643 -10.811 -23.579 1.00 75.62 92 CYS A CA 1
ATOM 740 C C . CYS A 1 92 ? -21.867 -9.892 -23.752 1.00 75.62 92 CYS A C 1
ATOM 742 O O . CYS A 1 92 ? -22.015 -9.282 -24.806 1.00 75.62 92 CYS A O 1
ATOM 744 N N . ILE A 1 93 ? -22.732 -9.770 -22.737 1.00 69.00 93 ILE A N 1
ATOM 745 C CA . ILE A 1 93 ? -23.935 -8.910 -22.693 1.00 69.00 93 ILE A CA 1
ATOM 746 C C . ILE A 1 93 ? -25.040 -9.354 -23.679 1.00 69.00 93 ILE A C 1
ATOM 748 O O . ILE A 1 93 ? -26.107 -8.750 -23.709 1.00 69.00 93 ILE A O 1
ATOM 752 N N . GLN A 1 94 ? -24.850 -10.444 -24.431 1.00 72.38 94 GLN A N 1
ATOM 753 C CA . GLN A 1 94 ? -25.881 -10.988 -25.321 1.00 72.38 94 GLN A CA 1
ATOM 754 C C . GLN A 1 94 ? -27.113 -11.421 -24.523 1.00 72.38 94 GLN A C 1
ATOM 756 O O . GLN A 1 94 ? -26.989 -12.106 -23.507 1.00 72.38 94 GLN A O 1
ATOM 761 N N . GLU A 1 95 ? -28.288 -11.004 -24.984 1.00 73.88 95 GLU A N 1
ATOM 762 C CA . GLU A 1 95 ? -29.586 -11.289 -24.371 1.00 73.88 95 GLU A CA 1
ATOM 763 C C . GLU A 1 95 ? -30.292 -12.427 -25.112 1.00 73.88 95 GLU A C 1
ATOM 765 O O . GLU A 1 95 ? -30.034 -12.649 -26.294 1.00 73.88 95 GLU A O 1
ATOM 770 N N . ASN A 1 96 ? -31.197 -13.130 -24.424 1.00 71.81 96 ASN A N 1
ATOM 771 C CA . ASN A 1 96 ? -31.994 -14.230 -24.981 1.00 71.81 96 ASN A CA 1
ATOM 772 C C . ASN A 1 96 ? -31.159 -15.325 -25.664 1.00 71.81 96 ASN A C 1
ATOM 774 O O . ASN A 1 96 ? -31.527 -15.820 -26.728 1.00 71.81 96 ASN A O 1
ATOM 778 N N . ILE A 1 97 ? -30.045 -15.720 -25.048 1.00 68.81 97 ILE A N 1
ATOM 779 C CA . ILE A 1 97 ? -29.226 -16.840 -25.519 1.00 68.81 97 ILE A CA 1
ATOM 780 C C . ILE A 1 97 ? -29.432 -18.062 -24.636 1.00 68.81 97 ILE A C 1
ATOM 782 O O . ILE A 1 97 ? -29.605 -17.924 -23.425 1.00 68.81 97 ILE A O 1
ATOM 786 N N . ASP A 1 98 ? -29.364 -19.247 -25.232 1.00 76.62 98 ASP A N 1
ATOM 787 C CA . ASP A 1 98 ? -29.354 -20.505 -24.495 1.00 76.62 98 ASP A CA 1
ATOM 788 C C . ASP A 1 98 ? -28.043 -20.630 -23.699 1.00 76.62 98 ASP A C 1
ATOM 790 O O . ASP A 1 98 ? -26.965 -20.860 -24.251 1.00 76.62 98 ASP A O 1
ATOM 794 N N . LEU A 1 99 ? -28.133 -20.444 -22.383 1.00 66.19 99 LEU A N 1
ATOM 795 C CA . LEU A 1 99 ? -27.002 -20.463 -21.461 1.00 66.19 99 LEU A CA 1
ATOM 796 C C . LEU A 1 99 ? -26.354 -21.849 -21.351 1.00 66.19 99 LEU A C 1
ATOM 798 O O . LEU A 1 99 ? -25.197 -21.930 -20.943 1.00 66.19 99 LEU A O 1
ATOM 802 N N . CYS A 1 100 ? -27.063 -22.929 -21.695 1.00 60.91 100 CYS A N 1
ATOM 803 C CA . CYS A 1 100 ? -26.528 -24.290 -21.619 1.00 60.91 100 CYS A CA 1
ATOM 804 C C . CYS A 1 100 ? -25.559 -24.607 -22.761 1.00 60.91 100 CYS A C 1
ATOM 806 O O . CYS A 1 100 ? -24.678 -25.446 -22.583 1.00 60.91 100 CYS A O 1
ATOM 808 N N . VAL A 1 101 ? -25.700 -23.935 -23.904 1.00 73.56 101 VAL A N 1
ATOM 809 C CA . VAL A 1 101 ? -24.846 -24.125 -25.092 1.00 73.56 101 VAL A CA 1
ATOM 810 C C . VAL A 1 101 ? -24.037 -22.878 -25.453 1.00 73.56 101 VAL A C 1
ATOM 812 O O . VAL A 1 101 ? -23.327 -22.868 -26.454 1.00 73.56 101 VAL A O 1
ATOM 815 N N . HIS A 1 102 ? -24.128 -21.809 -24.658 1.00 80.94 102 HIS A N 1
ATOM 816 C 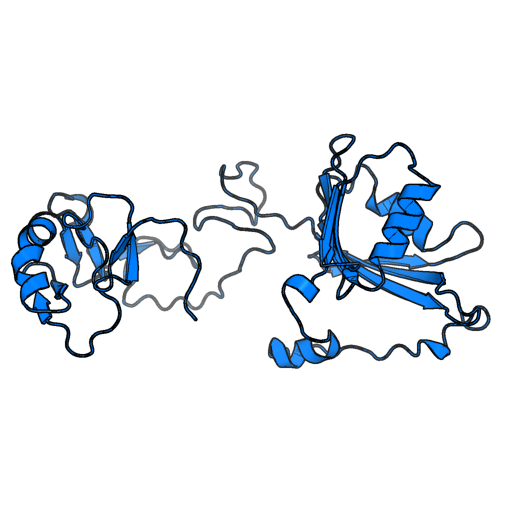CA . HIS A 1 102 ? -23.397 -20.579 -24.928 1.00 80.94 102 HIS A CA 1
ATOM 817 C C . HIS A 1 102 ? -21.887 -20.737 -24.688 1.00 80.94 102 HIS A C 1
ATOM 819 O O . HIS A 1 102 ? -21.404 -20.703 -23.554 1.00 80.94 102 HIS A O 1
ATOM 825 N N . GLU A 1 103 ? -21.122 -20.808 -25.774 1.00 76.62 103 GLU A N 1
ATOM 826 C CA . GLU A 1 103 ? -19.661 -20.755 -25.743 1.00 76.62 103 GLU A CA 1
ATOM 827 C C . GLU A 1 103 ? -19.179 -19.294 -25.691 1.00 76.62 103 GLU A C 1
ATOM 829 O O . GLU A 1 103 ? -18.990 -18.617 -26.704 1.00 76.62 103 GLU A O 1
ATOM 834 N N . CYS A 1 104 ? -19.008 -18.760 -24.478 1.00 73.94 104 CYS A N 1
ATOM 835 C CA . CYS A 1 104 ? -18.511 -17.397 -24.294 1.00 73.94 104 CYS A CA 1
ATOM 836 C C . CYS A 1 104 ? -16.985 -17.332 -24.458 1.00 73.94 104 CYS A C 1
ATOM 838 O O . CYS A 1 104 ? -16.238 -17.517 -23.498 1.00 73.94 104 CYS A O 1
ATOM 840 N N . PHE A 1 105 ? -16.513 -17.008 -25.662 1.00 74.88 105 PHE A N 1
ATOM 841 C CA . PHE A 1 105 ? -15.077 -16.867 -25.957 1.00 74.88 105 PHE A CA 1
ATOM 842 C C . PHE A 1 105 ? -14.452 -15.545 -25.472 1.00 74.88 105 PHE A C 1
ATOM 844 O O . PHE A 1 105 ? -13.253 -15.320 -25.638 1.00 74.88 105 PHE A O 1
ATOM 851 N N . MET A 1 106 ? -15.243 -14.650 -24.871 1.00 63.66 106 MET A N 1
ATOM 852 C CA . MET A 1 106 ? -14.744 -13.389 -24.322 1.00 63.66 106 MET A CA 1
ATOM 853 C C . MET A 1 106 ? -13.999 -13.640 -23.007 1.00 63.66 106 MET A C 1
ATOM 855 O O . MET A 1 106 ? -14.540 -14.232 -22.074 1.00 63.66 106 MET A O 1
ATOM 859 N N . GLN A 1 107 ? -12.770 -13.140 -22.874 1.00 52.72 107 GLN A N 1
ATOM 860 C CA . GLN A 1 107 ? -12.096 -13.132 -21.576 1.00 52.72 107 GLN A CA 1
ATOM 861 C C . GLN A 1 107 ? -12.802 -12.163 -20.622 1.00 52.72 107 GLN A C 1
ATOM 863 O O . GLN A 1 107 ? -12.944 -10.973 -20.911 1.00 52.72 107 GLN A O 1
ATOM 868 N N . ARG A 1 108 ? -13.205 -12.668 -19.450 1.00 48.41 108 ARG A N 1
ATOM 869 C CA . ARG A 1 108 ? -13.765 -11.849 -18.372 1.00 48.41 108 ARG A CA 1
ATOM 870 C C . ARG A 1 108 ? -12.739 -10.799 -17.951 1.00 48.41 108 ARG A C 1
ATOM 872 O O . ARG A 1 108 ? -11.723 -11.135 -17.344 1.00 48.41 108 ARG A O 1
ATOM 879 N N . LYS A 1 109 ? -13.014 -9.518 -18.212 1.00 48.06 109 LYS A N 1
ATOM 880 C CA . LYS A 1 109 ? -12.257 -8.417 -17.600 1.00 48.06 109 LYS A CA 1
ATOM 881 C C . LYS A 1 109 ? -12.636 -8.344 -16.123 1.00 48.06 109 LYS A C 1
ATOM 883 O O . LYS A 1 109 ? -13.645 -7.748 -15.759 1.00 48.06 109 LYS A O 1
ATOM 888 N N . ILE A 1 110 ? -11.849 -8.995 -15.272 1.00 51.22 110 ILE A N 1
ATOM 889 C CA . ILE A 1 110 ? -11.960 -8.840 -13.820 1.00 51.22 110 ILE A CA 1
ATOM 890 C C . ILE A 1 110 ? -11.691 -7.363 -13.500 1.00 51.22 110 ILE A C 1
ATOM 892 O O . ILE A 1 110 ? -10.708 -6.791 -13.972 1.00 51.22 110 ILE A O 1
ATOM 896 N N . GLY A 1 111 ? -12.579 -6.731 -12.732 1.00 47.69 111 GLY A N 1
ATOM 897 C CA . GLY A 1 111 ? -12.364 -5.363 -12.271 1.00 47.69 111 GLY A CA 1
ATOM 898 C C . GLY A 1 111 ? -11.083 -5.267 -11.432 1.00 47.69 111 GLY A C 1
ATOM 899 O O . GLY A 1 111 ? -10.851 -6.081 -10.541 1.00 47.69 111 GLY A O 1
ATOM 900 N N . LYS A 1 112 ? -10.265 -4.239 -11.682 1.00 51.59 112 LYS A N 1
ATOM 901 C CA . LYS A 1 112 ? -9.095 -3.891 -10.862 1.00 51.59 112 LYS A CA 1
ATOM 902 C C . LYS A 1 112 ? -9.489 -3.230 -9.523 1.00 51.59 112 LYS A C 1
ATOM 904 O O . LYS A 1 112 ? -9.752 -2.038 -9.499 1.00 51.59 112 LYS A O 1
ATOM 909 N N . GLY A 1 113 ? -9.469 -3.998 -8.429 1.00 58.25 113 GLY A N 1
ATOM 910 C CA . GLY A 1 113 ? -9.424 -3.500 -7.041 1.00 58.25 113 GLY A CA 1
ATOM 911 C C . GLY A 1 113 ? -10.775 -3.284 -6.333 1.00 58.25 113 GLY A C 1
ATOM 912 O O . GLY A 1 113 ? -11.616 -2.525 -6.800 1.00 58.25 113 GLY A O 1
ATOM 913 N N . GLY A 1 114 ? -10.966 -3.921 -5.167 1.00 60.75 114 GLY A N 1
ATOM 914 C CA . GLY A 1 114 ? -12.203 -3.877 -4.363 1.00 60.75 114 GLY A CA 1
ATOM 915 C C . GLY A 1 114 ? -13.261 -4.924 -4.756 1.00 60.75 114 GLY A C 1
ATOM 916 O O . GLY A 1 114 ? -13.078 -5.694 -5.696 1.00 60.75 114 GLY A O 1
ATOM 917 N N . TYR A 1 115 ? -14.375 -4.982 -4.019 1.00 60.97 115 TYR A N 1
ATOM 918 C CA . TYR A 1 115 ? -15.531 -5.829 -4.345 1.00 60.97 115 TYR A CA 1
ATOM 919 C C . TYR A 1 115 ? -16.514 -5.046 -5.225 1.00 60.97 115 TYR A C 1
ATOM 921 O O . TYR A 1 115 ? -17.010 -3.992 -4.819 1.00 60.97 115 TYR A O 1
ATOM 929 N N . CYS A 1 116 ? -16.796 -5.564 -6.423 1.00 63.50 116 CYS A N 1
ATOM 930 C CA . CYS A 1 116 ? -17.832 -5.049 -7.317 1.00 63.50 116 CYS A CA 1
ATOM 931 C C . CYS A 1 116 ? -18.924 -6.127 -7.461 1.00 63.50 116 CYS A C 1
ATOM 933 O O . CYS A 1 116 ? -18.614 -7.299 -7.681 1.00 63.50 116 CYS A O 1
ATOM 935 N N . VAL A 1 117 ? -20.192 -5.743 -7.296 1.00 60.50 117 VAL A N 1
ATOM 936 C CA . VAL A 1 117 ? -21.339 -6.631 -7.554 1.00 60.50 117 VAL A CA 1
ATOM 937 C C . VAL A 1 117 ? -21.504 -6.839 -9.062 1.00 60.50 117 VAL A C 1
ATOM 939 O O . VAL A 1 117 ? -21.199 -5.936 -9.839 1.00 60.50 117 VAL A O 1
ATOM 942 N N . GLU A 1 118 ? -21.993 -8.010 -9.481 1.00 54.75 118 GLU A N 1
ATOM 943 C CA . GLU A 1 118 ? -22.000 -8.470 -10.887 1.00 54.75 118 GLU A CA 1
ATOM 944 C C . GLU A 1 118 ? -22.672 -7.511 -11.891 1.00 54.75 118 GLU A C 1
ATOM 946 O O . GLU A 1 118 ? -22.368 -7.567 -13.078 1.00 54.75 118 GLU A O 1
ATOM 951 N N . VAL A 1 119 ? -23.537 -6.601 -11.427 1.00 55.50 119 VAL A N 1
ATOM 952 C CA . VAL A 1 119 ? -24.313 -5.657 -12.259 1.00 55.50 119 VAL A CA 1
ATOM 953 C C . VAL A 1 119 ? -23.695 -4.247 -12.311 1.00 55.50 119 VAL A C 1
ATOM 955 O O . VAL A 1 119 ? -24.255 -3.331 -12.910 1.00 55.50 119 VAL A O 1
ATOM 958 N N . CYS A 1 120 ? -22.559 -4.007 -11.655 1.00 56.38 120 CYS A N 1
ATOM 959 C CA . CYS A 1 120 ? -22.014 -2.657 -11.531 1.00 56.38 120 CYS A CA 1
ATOM 960 C C . CYS A 1 120 ? -21.057 -2.305 -12.686 1.00 56.38 120 CYS A C 1
ATOM 962 O O . CYS A 1 120 ? -20.079 -2.999 -12.956 1.00 56.38 120 CYS A O 1
ATOM 964 N N . VAL A 1 121 ? -21.312 -1.164 -13.341 1.00 56.66 121 VAL A N 1
ATOM 965 C CA . VAL A 1 121 ? -20.545 -0.626 -14.488 1.00 56.66 121 VAL A CA 1
ATOM 966 C C . VAL A 1 121 ? -19.267 0.103 -14.030 1.00 56.66 121 VAL A C 1
ATOM 968 O O . VAL A 1 121 ? -18.826 1.089 -14.620 1.00 56.66 121 VAL A O 1
ATOM 971 N N . CYS A 1 122 ? -18.648 -0.391 -12.954 1.00 58.81 122 CYS A N 1
ATOM 972 C CA . CYS A 1 122 ? -17.524 0.223 -12.241 1.00 58.81 122 CYS A CA 1
ATOM 973 C C . CYS A 1 122 ? -16.262 0.438 -13.114 1.00 58.81 122 CYS A C 1
ATOM 975 O O . CYS A 1 122 ? -15.346 1.138 -12.690 1.00 58.81 122 CYS A O 1
ATOM 977 N N . ASN A 1 123 ? -16.231 -0.096 -14.344 1.00 52.09 123 ASN A N 1
ATOM 978 C CA . ASN A 1 123 ? -15.096 -0.008 -15.263 1.00 52.09 123 ASN A CA 1
ATOM 979 C C . ASN A 1 123 ? -15.221 1.053 -16.379 1.00 52.09 123 ASN A C 1
ATOM 981 O O . ASN A 1 123 ? -14.375 1.092 -17.270 1.00 52.09 123 ASN A O 1
ATOM 985 N N . SER A 1 124 ? -16.243 1.917 -16.374 1.00 46.31 124 SER A N 1
ATOM 986 C CA . SER A 1 124 ? -16.345 2.966 -17.403 1.00 46.31 124 SER A CA 1
ATOM 987 C C . SER A 1 124 ? -17.330 4.082 -17.045 1.00 46.31 124 SER A C 1
ATOM 989 O O . SER A 1 124 ? -18.538 3.898 -17.136 1.00 46.31 124 SER A O 1
ATOM 991 N N . LYS A 1 125 ? -16.787 5.261 -16.704 1.00 46.28 125 LYS A N 1
ATOM 992 C CA . LYS A 1 125 ? -17.376 6.606 -16.905 1.00 46.28 125 LYS A CA 1
ATOM 993 C C . LYS A 1 125 ? -18.839 6.852 -16.470 1.00 46.28 125 LYS A C 1
ATOM 995 O O . LYS A 1 125 ? -19.456 7.776 -16.988 1.00 46.28 125 LYS A O 1
ATOM 1000 N N . SER A 1 126 ? -19.395 6.101 -15.520 1.00 48.16 126 SER A N 1
ATOM 1001 C CA . SER A 1 126 ? -20.703 6.415 -14.926 1.00 48.16 126 SER A CA 1
ATOM 1002 C C . SER A 1 126 ? -20.564 6.710 -13.435 1.00 48.16 126 SER A C 1
ATOM 1004 O O . SER A 1 126 ? -19.854 6.025 -12.700 1.00 48.16 126 SER A O 1
ATOM 1006 N N . SER A 1 127 ? -21.207 7.791 -13.005 1.00 51.56 127 SER A N 1
ATOM 1007 C CA . SER A 1 127 ? -21.151 8.353 -11.652 1.00 51.56 127 SER A CA 1
ATOM 1008 C C . SER A 1 127 ? -22.014 7.604 -10.630 1.00 51.56 127 SER A C 1
ATOM 1010 O O . SER A 1 127 ? -22.013 7.964 -9.455 1.00 51.56 127 SER A O 1
ATOM 1012 N N . GLU A 1 128 ? -22.728 6.554 -11.035 1.00 53.78 128 GLU A N 1
ATOM 1013 C CA . GLU A 1 128 ? -23.645 5.816 -10.165 1.00 53.78 128 GLU A CA 1
ATOM 1014 C C . GLU A 1 128 ? -22.985 4.535 -9.639 1.00 53.78 128 GLU A C 1
ATOM 1016 O O . GLU A 1 128 ? -23.122 3.436 -10.181 1.00 53.78 128 GLU A O 1
ATOM 1021 N N . LYS A 1 129 ? -22.218 4.684 -8.552 1.00 56.16 129 LYS A N 1
ATOM 1022 C CA . LYS A 1 129 ? -21.737 3.538 -7.772 1.00 56.16 129 LYS A CA 1
ATOM 1023 C C . LYS A 1 129 ? -22.904 2.930 -6.991 1.00 56.16 129 LYS A C 1
ATOM 1025 O O . LYS A 1 129 ? -23.595 3.628 -6.255 1.00 56.16 129 LYS A O 1
ATOM 1030 N N . TRP A 1 130 ? -23.075 1.613 -7.094 1.00 66.12 130 TRP A N 1
ATOM 1031 C CA . TRP A 1 130 ? -23.958 0.867 -6.195 1.00 66.12 130 TRP A CA 1
ATOM 1032 C C . TRP A 1 130 ? -23.484 1.009 -4.744 1.00 66.12 130 TRP A C 1
ATOM 1034 O O . TRP A 1 130 ? -22.280 1.038 -4.491 1.00 66.12 130 TRP A O 1
ATOM 1044 N N . LYS A 1 131 ? -24.425 1.055 -3.793 1.00 63.34 131 LYS A N 1
ATOM 1045 C CA . LYS A 1 131 ? -24.150 1.336 -2.371 1.00 63.34 131 LYS A CA 1
ATOM 1046 C C . LYS A 1 131 ? -23.102 0.404 -1.743 1.00 63.34 131 LYS A C 1
ATOM 1048 O O . LYS A 1 131 ? -22.309 0.858 -0.925 1.00 63.34 131 LYS A O 1
ATOM 1053 N N . ASP A 1 132 ? -23.067 -0.857 -2.172 1.00 65.12 132 ASP A N 1
ATOM 1054 C CA . ASP A 1 132 ? -22.146 -1.879 -1.652 1.00 65.12 132 ASP A CA 1
ATOM 1055 C C . ASP A 1 132 ? -20.902 -2.090 -2.539 1.00 65.12 132 ASP A C 1
ATOM 1057 O O . ASP A 1 132 ? -20.085 -2.980 -2.295 1.00 65.12 132 ASP A O 1
ATOM 1061 N N . CYS A 1 133 ? -20.736 -1.281 -3.590 1.00 71.00 133 CYS A N 1
ATOM 1062 C CA . CYS A 1 133 ? -19.574 -1.350 -4.464 1.00 71.00 133 CYS A CA 1
ATOM 1063 C C . CYS A 1 133 ? -18.377 -0.653 -3.809 1.00 71.00 133 CYS A C 1
ATOM 1065 O O . CYS A 1 133 ? -18.363 0.563 -3.617 1.00 71.00 133 CYS A O 1
ATOM 1067 N N . THR A 1 134 ? -17.333 -1.428 -3.517 1.00 70.88 134 THR A N 1
ATOM 1068 C CA . THR A 1 134 ? -16.059 -0.928 -2.967 1.00 70.88 134 THR A CA 1
ATOM 1069 C C . THR A 1 134 ? -14.970 -0.834 -4.031 1.00 70.88 134 THR A C 1
ATOM 1071 O O . THR A 1 134 ? -13.796 -0.664 -3.709 1.00 70.88 134 THR A O 1
ATOM 1074 N N . PHE A 1 135 ? -15.354 -0.935 -5.307 1.00 74.31 135 PHE A N 1
ATOM 1075 C CA . PHE A 1 135 ? -14.424 -0.874 -6.420 1.00 74.31 135 PHE A CA 1
ATOM 1076 C C . PHE A 1 135 ? -13.654 0.449 -6.457 1.00 74.31 135 PHE A C 1
ATOM 1078 O O . PHE A 1 135 ? -14.241 1.545 -6.412 1.00 74.31 135 PHE A O 1
ATOM 1085 N N . THR A 1 136 ? -12.338 0.337 -6.586 1.00 76.69 136 THR A N 1
ATOM 1086 C CA . THR A 1 136 ? -11.434 1.469 -6.744 1.00 76.69 136 THR A CA 1
ATOM 1087 C C . THR A 1 136 ? -10.174 1.035 -7.477 1.00 76.69 136 THR A C 1
ATOM 1089 O O . THR A 1 136 ? -9.650 -0.042 -7.239 1.00 76.69 136 THR A O 1
ATOM 1092 N N . THR A 1 137 ? -9.657 1.898 -8.340 1.00 78.88 137 THR A N 1
ATOM 1093 C CA . THR A 1 137 ? -8.319 1.761 -8.930 1.00 78.88 137 THR A CA 1
ATOM 1094 C C . THR A 1 137 ? -7.308 2.669 -8.239 1.00 78.88 137 THR A C 1
ATOM 1096 O O . THR A 1 137 ? -6.156 2.725 -8.663 1.00 78.88 137 THR A O 1
ATOM 1099 N N . ASN A 1 138 ? -7.715 3.367 -7.169 1.00 88.38 138 ASN A N 1
ATOM 1100 C CA . ASN A 1 138 ? -6.882 4.327 -6.450 1.00 88.38 138 ASN A CA 1
ATOM 1101 C C . ASN A 1 138 ? -5.890 3.633 -5.504 1.00 88.38 138 ASN A C 1
ATOM 1103 O O . ASN A 1 138 ? -5.921 3.791 -4.280 1.00 88.38 138 ASN A O 1
ATOM 1107 N N . TYR A 1 139 ? -5.041 2.808 -6.103 1.00 91.62 139 TYR A N 1
ATOM 1108 C CA . TYR A 1 139 ? -3.955 2.116 -5.447 1.00 91.62 139 TYR A CA 1
ATOM 1109 C C . TYR A 1 139 ? -2.632 2.541 -6.064 1.00 91.62 139 TYR A C 1
ATOM 1111 O O . TYR A 1 139 ? -2.517 2.685 -7.283 1.00 91.62 139 TYR A O 1
ATOM 1119 N N . ILE A 1 140 ? -1.636 2.691 -5.202 1.00 95.19 140 ILE A N 1
ATOM 1120 C CA . ILE A 1 140 ? -0.259 2.962 -5.587 1.00 95.19 140 ILE A CA 1
ATOM 1121 C C . ILE A 1 140 ? 0.606 1.851 -5.021 1.00 95.19 140 ILE A C 1
ATOM 1123 O O . ILE A 1 140 ? 0.598 1.603 -3.819 1.00 95.19 140 ILE A O 1
ATOM 1127 N N . PHE A 1 141 ? 1.361 1.188 -5.879 1.00 94.06 141 PHE A N 1
ATOM 1128 C CA . PHE A 1 141 ? 2.352 0.201 -5.485 1.00 94.06 141 PHE A CA 1
ATOM 1129 C C . PHE A 1 141 ? 3.702 0.893 -5.404 1.00 94.06 141 PHE A C 1
ATOM 1131 O O . PHE A 1 141 ? 4.036 1.643 -6.317 1.00 94.06 141 PHE A O 1
ATOM 1138 N N . PHE A 1 142 ? 4.457 0.693 -4.331 1.00 94.88 142 PHE A N 1
ATOM 1139 C CA . PHE A 1 142 ? 5.744 1.364 -4.166 1.00 94.88 142 PHE A CA 1
ATOM 1140 C C . PHE A 1 142 ? 6.805 0.454 -3.554 1.00 94.88 142 PHE A C 1
ATOM 1142 O O . PHE A 1 142 ? 6.481 -0.524 -2.877 1.00 94.88 142 PHE A O 1
ATOM 1149 N N . ASP A 1 143 ? 8.062 0.804 -3.806 1.00 92.88 143 ASP A N 1
ATOM 1150 C CA . ASP A 1 143 ? 9.249 0.149 -3.260 1.00 92.88 143 ASP A CA 1
ATOM 1151 C C . ASP A 1 143 ? 10.316 1.201 -2.930 1.00 92.88 143 ASP A C 1
ATOM 1153 O O . ASP A 1 143 ? 10.418 2.233 -3.610 1.00 92.88 143 ASP A O 1
ATOM 1157 N N . TYR A 1 144 ? 11.088 0.947 -1.876 1.00 91.19 144 TYR A N 1
ATOM 1158 C CA . TYR A 1 144 ? 12.195 1.800 -1.453 1.00 91.19 144 TYR A CA 1
ATOM 1159 C C . TYR A 1 144 ? 13.530 1.202 -1.878 1.00 91.19 144 TYR A C 1
ATOM 1161 O O . TYR A 1 144 ? 13.801 0.026 -1.659 1.00 91.19 144 TYR A O 1
ATOM 1169 N N . GLU A 1 145 ? 14.421 2.069 -2.339 1.00 89.81 145 GLU A N 1
ATOM 1170 C CA . GLU A 1 145 ? 15.849 1.799 -2.381 1.00 89.81 145 GLU A CA 1
ATOM 1171 C C . GLU A 1 145 ? 16.545 2.666 -1.336 1.00 89.81 145 GLU A C 1
ATOM 1173 O O . GLU A 1 145 ? 16.329 3.879 -1.244 1.00 89.81 145 GLU A O 1
ATOM 1178 N N . ALA A 1 146 ? 17.382 2.033 -0.519 1.00 88.56 146 ALA A N 1
ATOM 1179 C CA . ALA A 1 146 ? 18.084 2.691 0.570 1.00 88.56 146 ALA A CA 1
ATOM 1180 C C . ALA A 1 146 ? 19.565 2.325 0.566 1.00 88.56 146 ALA A C 1
ATOM 1182 O O . ALA A 1 146 ? 19.943 1.183 0.283 1.00 88.56 146 ALA A O 1
ATOM 1183 N N . GLN A 1 147 ? 20.397 3.300 0.911 1.00 85.81 147 GLN A N 1
ATOM 1184 C CA . GLN A 1 147 ? 21.805 3.073 1.213 1.00 85.81 147 GLN A CA 1
ATOM 1185 C C . GLN A 1 147 ? 21.974 2.637 2.669 1.00 85.81 147 GLN A C 1
ATOM 1187 O O . GLN A 1 147 ? 21.162 2.989 3.528 1.00 85.81 147 GLN A O 1
ATOM 1192 N N . GLN A 1 148 ? 23.028 1.868 2.941 1.00 85.25 148 GLN A N 1
ATOM 1193 C CA . GLN A 1 148 ? 23.262 1.234 4.249 1.00 85.25 148 GLN A CA 1
ATOM 1194 C C . GLN A 1 148 ? 24.701 1.426 4.760 1.00 85.25 148 GLN A C 1
ATOM 1196 O O . GLN A 1 148 ? 25.069 0.866 5.790 1.00 85.25 148 GLN A O 1
ATOM 1201 N N . SER A 1 149 ? 25.523 2.215 4.058 1.00 80.69 149 SER A N 1
ATOM 1202 C CA . SER A 1 149 ? 26.962 2.381 4.323 1.00 80.69 149 SER A CA 1
ATOM 1203 C C . SER A 1 149 ? 27.280 2.892 5.733 1.00 80.69 149 SER A C 1
ATOM 1205 O O . SER A 1 149 ? 28.307 2.537 6.303 1.00 80.69 149 SER A O 1
ATOM 1207 N N . THR A 1 150 ? 26.387 3.683 6.327 1.00 80.38 150 THR A N 1
ATOM 1208 C CA . THR A 1 150 ? 26.553 4.278 7.663 1.00 80.38 150 THR A CA 1
ATOM 1209 C C . THR A 1 150 ? 26.049 3.381 8.800 1.00 80.38 150 THR A C 1
ATOM 1211 O O . THR A 1 150 ? 26.050 3.794 9.958 1.00 80.38 150 THR A O 1
ATOM 1214 N N . GLY A 1 151 ? 25.548 2.178 8.490 1.00 82.12 151 GLY A N 1
ATOM 1215 C CA . GLY A 1 151 ? 24.825 1.317 9.435 1.00 82.12 151 GLY A CA 1
ATOM 1216 C C . GLY A 1 151 ? 23.386 1.772 9.713 1.00 82.12 151 GLY A C 1
ATOM 1217 O O . GLY A 1 151 ? 22.630 1.056 10.366 1.00 82.12 151 GLY A O 1
ATOM 1218 N N . THR A 1 152 ? 22.981 2.932 9.188 1.00 85.19 152 THR A N 1
ATOM 1219 C CA . THR A 1 152 ? 21.594 3.406 9.174 1.00 85.19 152 THR A CA 1
ATOM 1220 C C . THR A 1 152 ? 21.071 3.361 7.748 1.00 85.19 152 THR A C 1
ATOM 1222 O O . THR A 1 152 ? 21.741 3.803 6.817 1.00 85.19 152 THR A O 1
ATOM 1225 N N . HIS A 1 153 ? 19.860 2.840 7.570 1.00 88.06 153 HIS A N 1
ATOM 1226 C CA . HIS A 1 153 ? 19.244 2.785 6.253 1.00 88.06 153 HIS A CA 1
ATOM 1227 C C . HIS A 1 153 ? 18.671 4.157 5.896 1.00 88.06 153 HIS A C 1
ATOM 1229 O O . HIS A 1 153 ? 17.801 4.665 6.605 1.00 88.06 153 HIS A O 1
ATOM 1235 N N . ILE A 1 154 ? 19.140 4.743 4.796 1.00 88.00 154 ILE A N 1
ATOM 1236 C CA . ILE A 1 154 ? 18.696 6.058 4.323 1.00 88.00 154 ILE A CA 1
ATOM 1237 C C . ILE A 1 154 ? 18.083 5.888 2.929 1.00 88.00 154 ILE A C 1
ATOM 1239 O O . ILE A 1 154 ? 18.803 5.473 2.018 1.00 88.00 154 ILE A O 1
ATOM 1243 N N . PRO A 1 155 ? 16.789 6.206 2.737 1.00 90.00 155 PRO A N 1
ATOM 1244 C CA . PRO A 1 155 ? 16.152 6.187 1.425 1.00 90.00 155 PRO A CA 1
ATOM 1245 C C . PRO A 1 155 ? 16.896 7.063 0.415 1.00 90.00 155 PRO A C 1
ATOM 1247 O O . PRO A 1 155 ? 17.014 8.275 0.608 1.00 90.00 155 PRO A O 1
ATOM 1250 N N . SER A 1 156 ? 17.375 6.461 -0.668 1.00 90.94 156 SER A N 1
ATOM 1251 C CA . SER A 1 156 ? 17.961 7.183 -1.799 1.00 90.94 156 SER A CA 1
ATOM 1252 C C . SER A 1 156 ? 16.983 7.331 -2.954 1.00 90.94 156 SER A C 1
ATOM 1254 O O . SER A 1 156 ? 17.028 8.337 -3.663 1.00 90.94 156 SER A O 1
ATOM 1256 N N . MET A 1 157 ? 16.060 6.379 -3.106 1.00 91.81 157 MET A N 1
ATOM 1257 C CA . MET A 1 157 ? 15.032 6.421 -4.136 1.00 91.81 157 MET A CA 1
ATOM 1258 C C . MET A 1 157 ? 13.745 5.730 -3.670 1.00 91.81 157 MET A C 1
ATOM 1260 O O . MET A 1 157 ? 13.781 4.726 -2.968 1.00 91.81 157 MET A O 1
ATOM 1264 N N . VAL A 1 158 ? 12.598 6.260 -4.086 1.00 94.25 158 VAL A N 1
ATOM 1265 C CA . VAL A 1 158 ? 11.287 5.616 -3.962 1.00 94.25 158 VAL A CA 1
ATOM 1266 C C . VAL A 1 158 ? 10.688 5.525 -5.354 1.00 94.25 158 VAL A C 1
ATOM 1268 O O . VAL A 1 158 ? 10.588 6.531 -6.062 1.00 94.25 158 VAL A O 1
ATOM 1271 N N . ILE A 1 159 ? 10.291 4.324 -5.756 1.00 93.56 159 ILE A N 1
ATOM 1272 C CA . ILE A 1 159 ? 9.606 4.097 -7.026 1.00 93.56 159 ILE A CA 1
ATOM 1273 C C . ILE A 1 159 ? 8.171 3.722 -6.708 1.00 93.56 159 ILE A C 1
ATOM 1275 O O . ILE A 1 159 ? 7.930 2.796 -5.942 1.00 93.56 159 ILE A O 1
ATOM 1279 N N . ALA A 1 160 ? 7.225 4.423 -7.321 1.00 95.44 160 ALA A N 1
ATOM 1280 C CA . ALA A 1 160 ? 5.807 4.145 -7.192 1.00 95.44 160 ALA A CA 1
ATOM 1281 C C . ALA A 1 160 ? 5.157 3.968 -8.569 1.00 95.44 160 ALA A C 1
ATOM 1283 O O . ALA A 1 160 ? 5.573 4.593 -9.543 1.00 95.44 160 ALA A O 1
ATOM 1284 N N . HIS A 1 161 ? 4.126 3.135 -8.667 1.00 93.62 161 HIS A N 1
ATOM 1285 C CA . HIS A 1 161 ? 3.325 2.991 -9.876 1.00 93.62 161 HIS A CA 1
ATOM 1286 C C . HIS A 1 161 ? 1.848 2.750 -9.562 1.00 93.62 161 HIS A C 1
ATOM 1288 O O . HIS A 1 161 ? 1.497 2.185 -8.526 1.00 93.62 161 HIS A O 1
ATOM 1294 N N . ASN A 1 162 ? 0.967 3.202 -10.452 1.00 90.62 162 ASN A N 1
ATOM 1295 C CA . ASN A 1 162 ? -0.476 2.988 -10.333 1.00 90.62 162 ASN A CA 1
ATOM 1296 C C . ASN A 1 162 ? -0.930 1.739 -11.122 1.00 90.62 162 ASN A C 1
ATOM 1298 O O . ASN A 1 162 ? -0.125 1.001 -11.688 1.00 90.62 162 ASN A O 1
ATOM 1302 N N . PHE A 1 163 ? -2.243 1.499 -11.168 1.00 80.75 163 PHE A N 1
ATOM 1303 C CA . PHE A 1 163 ? -2.855 0.405 -11.938 1.00 80.75 163 PHE A CA 1
ATOM 1304 C C . PHE A 1 163 ? -2.783 0.555 -13.469 1.00 80.75 163 PHE A C 1
ATOM 1306 O O . PHE A 1 163 ? -3.145 -0.388 -14.184 1.00 80.75 163 PHE A O 1
ATOM 1313 N N . GLU A 1 164 ? -2.390 1.729 -13.957 1.00 82.69 164 GLU A N 1
ATOM 1314 C CA . GLU A 1 164 ? -2.210 2.084 -15.370 1.00 82.69 164 GLU A CA 1
ATOM 1315 C C . GLU A 1 164 ? -0.720 2.100 -15.753 1.00 82.69 164 GLU A C 1
ATOM 1317 O O . GLU A 1 164 ? -0.356 2.653 -16.786 1.00 82.69 164 GLU A O 1
ATOM 1322 N N . ASP A 1 165 ? 0.144 1.533 -14.901 1.00 81.31 165 ASP A N 1
ATOM 1323 C CA . ASP A 1 165 ? 1.601 1.474 -15.066 1.00 81.31 165 ASP A CA 1
ATOM 1324 C C . ASP A 1 165 ? 2.279 2.850 -15.203 1.00 81.31 165 ASP A C 1
ATOM 1326 O O . ASP A 1 165 ? 3.432 2.962 -15.625 1.00 81.31 165 ASP A O 1
ATOM 1330 N N . THR A 1 166 ? 1.600 3.922 -14.778 1.00 91.44 166 THR A N 1
ATOM 1331 C CA . THR A 1 166 ? 2.221 5.244 -14.657 1.00 91.44 166 THR A CA 1
ATOM 1332 C C . THR A 1 166 ? 3.231 5.201 -13.523 1.00 91.44 166 THR A C 1
ATOM 1334 O O . THR A 1 166 ? 2.862 4.951 -12.375 1.00 91.44 166 THR A O 1
ATOM 1337 N N . LYS A 1 167 ? 4.501 5.449 -13.851 1.00 94.44 167 LYS A N 1
ATOM 1338 C CA . LYS A 1 167 ? 5.628 5.402 -12.919 1.00 94.44 167 LYS A CA 1
ATOM 1339 C C . LYS A 1 167 ? 5.941 6.788 -12.355 1.00 94.44 167 LYS A C 1
ATOM 1341 O O . LYS A 1 167 ? 6.087 7.751 -13.103 1.00 94.44 167 LYS A O 1
ATOM 1346 N N . TYR A 1 168 ? 6.138 6.849 -11.046 1.00 95.31 168 TYR A N 1
ATOM 1347 C CA . TYR A 1 168 ? 6.601 8.010 -10.294 1.00 95.31 168 TYR A CA 1
ATOM 1348 C C . TYR A 1 168 ? 7.927 7.649 -9.624 1.00 95.31 168 TYR A C 1
ATOM 1350 O O . TYR A 1 168 ? 8.044 6.594 -8.999 1.00 95.31 168 TYR A O 1
ATOM 1358 N N . VAL A 1 169 ? 8.937 8.501 -9.777 1.00 95.06 169 VAL A N 1
ATOM 1359 C CA . VAL A 1 169 ? 10.278 8.274 -9.225 1.00 95.06 169 VAL A CA 1
ATOM 1360 C C . VAL A 1 169 ? 10.652 9.461 -8.357 1.00 95.06 169 VAL A C 1
ATOM 1362 O O . VAL A 1 169 ? 10.598 10.604 -8.808 1.00 95.06 169 VAL A O 1
ATOM 1365 N N . PHE A 1 170 ? 11.035 9.180 -7.118 1.00 95.12 170 PHE A N 1
ATOM 1366 C CA . PHE A 1 170 ? 11.475 10.172 -6.148 1.00 95.12 170 PHE A CA 1
ATOM 1367 C C . PHE A 1 170 ? 12.900 9.832 -5.740 1.00 95.12 170 PHE A C 1
ATOM 1369 O O . PHE A 1 170 ? 13.108 8.810 -5.098 1.00 95.12 170 PHE A O 1
ATOM 1376 N N . SER A 1 171 ? 13.865 10.676 -6.090 1.00 93.38 171 SER A N 1
ATOM 1377 C CA . SER A 1 171 ? 15.276 10.480 -5.736 1.00 93.38 171 SER A CA 1
ATOM 1378 C C . SER A 1 171 ? 15.760 11.591 -4.812 1.00 93.38 171 SER A C 1
ATOM 1380 O O . SER A 1 171 ? 15.235 12.709 -4.849 1.00 93.38 171 SER A O 1
ATOM 1382 N N . THR A 1 172 ? 16.741 11.285 -3.968 1.00 89.62 172 THR A N 1
ATOM 1383 C CA . THR A 1 172 ? 17.422 12.285 -3.138 1.00 89.62 172 THR A CA 1
ATOM 1384 C C . THR A 1 172 ? 18.293 13.176 -4.025 1.00 89.62 172 THR A C 1
ATOM 1386 O O . THR A 1 172 ? 19.004 12.676 -4.888 1.00 89.62 172 THR A O 1
ATOM 1389 N N . ASP A 1 173 ? 18.213 14.489 -3.822 1.00 87.62 173 ASP A N 1
ATOM 1390 C CA . ASP A 1 173 ? 19.110 15.489 -4.416 1.00 87.62 173 ASP A CA 1
ATOM 1391 C C . ASP A 1 173 ? 19.356 16.625 -3.409 1.00 87.62 173 ASP A C 1
ATOM 1393 O O . ASP A 1 173 ? 18.852 16.582 -2.281 1.00 87.62 173 ASP A O 1
ATOM 1397 N N . ASP A 1 174 ? 20.090 17.656 -3.830 1.00 80.06 174 ASP A N 1
ATOM 1398 C CA . ASP A 1 174 ? 20.431 18.824 -3.007 1.00 80.06 174 ASP A CA 1
ATOM 1399 C C . ASP A 1 174 ? 19.206 19.568 -2.442 1.00 80.06 174 ASP A C 1
ATOM 1401 O O . ASP A 1 174 ? 19.317 20.305 -1.461 1.00 80.06 174 ASP A O 1
ATOM 1405 N N . GLY A 1 175 ? 18.025 19.400 -3.048 1.00 82.56 175 GLY A N 1
ATOM 1406 C CA . GLY A 1 175 ? 16.809 20.115 -2.672 1.00 82.56 175 GLY A CA 1
ATOM 1407 C C . GLY A 1 175 ? 15.968 19.415 -1.604 1.00 82.56 175 GLY A C 1
ATOM 1408 O O . GLY A 1 175 ? 15.305 20.091 -0.813 1.00 82.56 175 GLY A O 1
ATOM 1409 N N . ALA A 1 176 ? 15.939 18.078 -1.589 1.00 88.50 176 ALA A N 1
ATOM 1410 C CA . ALA A 1 176 ? 15.216 17.287 -0.588 1.00 88.50 176 ALA A CA 1
ATOM 1411 C C . ALA A 1 176 ? 15.534 15.786 -0.678 1.00 88.50 176 ALA A C 1
ATOM 1413 O O . ALA A 1 176 ? 15.884 15.257 -1.736 1.00 88.50 176 ALA A O 1
ATOM 1414 N N . THR A 1 177 ? 15.280 15.071 0.420 1.00 91.38 177 THR A N 1
ATOM 1415 C CA . THR A 1 177 ? 15.374 13.606 0.442 1.00 91.38 177 THR A CA 1
ATOM 1416 C C . THR A 1 177 ? 14.281 12.957 -0.416 1.00 91.38 177 THR A C 1
ATOM 1418 O O . THR A 1 177 ? 13.175 13.494 -0.551 1.00 91.38 177 THR A O 1
ATOM 1421 N N . ALA A 1 178 ? 14.556 11.765 -0.959 1.00 92.81 178 ALA A N 1
ATOM 1422 C CA . ALA A 1 178 ? 13.569 10.947 -1.672 1.00 92.81 178 ALA A CA 1
ATOM 1423 C C . ALA A 1 178 ? 12.295 10.736 -0.839 1.00 92.81 178 ALA A C 1
ATOM 1425 O O . ALA A 1 178 ? 11.179 10.841 -1.346 1.00 92.81 178 ALA A O 1
ATOM 1426 N N . ASN A 1 179 ? 12.481 10.504 0.463 1.00 92.31 179 ASN A N 1
ATOM 1427 C CA . ASN A 1 179 ? 11.410 10.295 1.425 1.00 92.31 179 ASN A CA 1
ATOM 1428 C C . ASN A 1 179 ? 10.493 11.524 1.533 1.00 92.31 179 ASN A C 1
ATOM 1430 O O . ASN A 1 179 ? 9.273 11.401 1.449 1.00 92.31 179 ASN A O 1
ATOM 1434 N N . ASP A 1 180 ? 11.075 12.722 1.648 1.00 92.38 180 ASP A N 1
ATOM 1435 C CA . ASP A 1 180 ? 10.302 13.960 1.770 1.00 92.38 180 ASP A CA 1
ATOM 1436 C C . ASP A 1 180 ? 9.515 14.267 0.495 1.00 92.38 180 ASP A C 1
ATOM 1438 O O . ASP A 1 180 ? 8.357 14.683 0.562 1.00 92.38 180 ASP A O 1
ATOM 1442 N N . LYS A 1 181 ? 10.123 14.051 -0.678 1.00 94.94 181 LYS A N 1
ATOM 1443 C CA . LYS A 1 181 ? 9.443 14.237 -1.968 1.00 94.94 181 LYS A CA 1
ATOM 1444 C C . LYS A 1 181 ? 8.278 13.267 -2.119 1.00 94.94 181 LYS A C 1
ATOM 1446 O O . LYS A 1 181 ? 7.178 13.695 -2.473 1.00 94.94 181 LYS A O 1
ATOM 1451 N N . PHE A 1 182 ? 8.507 11.994 -1.799 1.00 95.31 182 PHE A N 1
ATOM 1452 C CA . PHE A 1 182 ? 7.475 10.969 -1.847 1.00 95.31 182 PHE A CA 1
ATOM 1453 C C . PHE A 1 182 ? 6.297 11.324 -0.941 1.00 95.31 182 PHE A C 1
ATOM 1455 O O . PHE A 1 182 ? 5.171 11.329 -1.420 1.00 95.31 182 PHE A O 1
ATOM 1462 N N . TYR A 1 183 ? 6.514 11.697 0.324 1.00 92.25 183 TYR A N 1
ATOM 1463 C CA . TYR A 1 183 ? 5.391 11.989 1.224 1.00 92.25 183 TYR A CA 1
ATOM 1464 C C . TYR A 1 183 ? 4.694 13.314 0.953 1.00 92.25 183 TYR A C 1
ATOM 1466 O O . TYR A 1 183 ? 3.477 13.391 1.124 1.00 92.25 183 TYR A O 1
ATOM 1474 N N . LYS A 1 184 ? 5.411 14.344 0.489 1.00 92.62 184 LYS A N 1
ATOM 1475 C CA . LYS A 1 184 ? 4.767 15.578 0.010 1.00 92.62 184 LYS A CA 1
ATOM 1476 C C . LYS A 1 184 ? 3.779 15.280 -1.114 1.00 92.62 184 LYS A C 1
ATOM 1478 O O . LYS A 1 184 ? 2.687 15.841 -1.123 1.00 92.62 184 LYS A O 1
ATOM 1483 N N . TRP A 1 185 ? 4.142 14.381 -2.027 1.00 95.00 185 TRP A N 1
ATOM 1484 C CA . TRP A 1 185 ? 3.247 13.911 -3.080 1.00 95.00 185 TRP A CA 1
ATOM 1485 C C . TRP A 1 185 ? 2.148 12.993 -2.529 1.00 95.00 185 TRP A C 1
ATOM 1487 O O . TRP A 1 185 ? 0.964 13.253 -2.738 1.00 95.00 185 TRP A O 1
ATOM 1497 N N . ALA A 1 186 ? 2.524 11.963 -1.770 1.00 94.00 186 ALA A N 1
ATOM 1498 C CA . ALA A 1 186 ? 1.633 10.893 -1.344 1.00 94.00 186 ALA A CA 1
ATOM 1499 C C . ALA A 1 186 ? 0.528 11.364 -0.386 1.00 94.00 186 ALA A C 1
ATOM 1501 O O . ALA A 1 186 ? -0.564 10.797 -0.372 1.00 94.00 186 ALA A O 1
ATOM 1502 N N . LEU A 1 187 ? 0.808 12.401 0.408 1.00 91.62 187 LEU A N 1
ATOM 1503 C CA . LEU A 1 187 ? -0.120 12.994 1.376 1.00 91.62 187 LEU A CA 1
ATOM 1504 C C . LEU A 1 187 ? -0.791 14.275 0.855 1.00 91.62 187 LEU A C 1
ATOM 1506 O O . LEU A 1 187 ? -1.471 14.972 1.611 1.00 91.62 187 LEU A O 1
ATOM 1510 N N . SER A 1 188 ? -0.606 14.601 -0.427 1.00 91.44 188 SER A N 1
ATOM 1511 C CA . SER A 1 188 ? -1.275 15.735 -1.062 1.00 91.44 188 SER A CA 1
ATOM 1512 C C . SER A 1 188 ? -2.786 15.499 -1.196 1.00 91.44 188 SER A C 1
ATOM 1514 O O . SER A 1 188 ? -3.281 14.371 -1.155 1.00 91.44 188 SER A O 1
ATOM 1516 N N . LYS A 1 189 ? -3.545 16.585 -1.388 1.00 89.25 189 LYS A N 1
ATOM 1517 C CA . LYS A 1 189 ? -5.005 16.517 -1.575 1.00 89.25 189 LYS A CA 1
ATOM 1518 C C . LYS A 1 189 ? -5.410 15.730 -2.825 1.00 89.25 189 LYS A C 1
ATOM 1520 O O . LYS A 1 189 ? -6.487 15.139 -2.827 1.00 89.25 189 LYS A O 1
ATOM 1525 N N . ASP A 1 190 ? -4.551 15.701 -3.841 1.00 91.06 190 ASP A N 1
ATOM 1526 C CA . ASP A 1 190 ? -4.792 14.978 -5.095 1.00 91.06 190 ASP A CA 1
ATOM 1527 C C . ASP A 1 190 ? -4.764 13.458 -4.887 1.00 91.06 190 ASP A C 1
ATOM 1529 O O . ASP A 1 190 ? -5.425 12.714 -5.607 1.00 91.06 190 ASP A O 1
ATOM 1533 N N . MET A 1 191 ? -4.081 13.002 -3.833 1.00 92.69 191 MET A N 1
ATOM 1534 C CA . MET A 1 191 ? -3.976 11.595 -3.440 1.00 92.69 191 MET A CA 1
ATOM 1535 C C . MET A 1 191 ? -5.012 11.192 -2.376 1.00 92.69 191 MET A C 1
ATOM 1537 O O . MET A 1 191 ? -4.848 10.219 -1.634 1.00 92.69 191 MET A O 1
ATOM 1541 N N . LYS A 1 192 ? -6.106 11.952 -2.257 1.00 91.12 192 LYS A N 1
ATOM 1542 C CA . LYS A 1 192 ? -7.201 11.639 -1.334 1.00 91.12 192 LYS A CA 1
ATOM 1543 C C . LYS A 1 192 ? -7.822 10.278 -1.671 1.00 91.12 192 LYS A C 1
ATOM 1545 O O . LYS A 1 192 ? -8.222 10.012 -2.802 1.00 91.12 192 LYS A O 1
ATOM 1550 N N . GLY A 1 193 ? -7.987 9.435 -0.655 1.00 90.62 193 GLY A N 1
ATOM 1551 C CA . GLY A 1 193 ? -8.580 8.105 -0.777 1.00 90.62 193 GLY A CA 1
ATOM 1552 C C . GLY A 1 193 ? -7.634 7.051 -1.351 1.00 90.62 193 GLY A C 1
ATOM 1553 O O . GLY A 1 193 ? -8.100 5.963 -1.697 1.00 90.62 193 GLY A O 1
ATOM 1554 N N . THR A 1 194 ? -6.344 7.364 -1.504 1.00 93.38 194 THR A N 1
ATOM 1555 C CA . THR A 1 194 ? -5.360 6.447 -2.083 1.00 93.38 194 THR A CA 1
ATOM 1556 C C . THR A 1 194 ? -4.912 5.403 -1.068 1.00 93.38 194 THR A C 1
ATOM 1558 O O . THR A 1 194 ? -4.638 5.700 0.098 1.00 93.38 194 THR A O 1
ATOM 1561 N N . THR A 1 195 ? -4.807 4.155 -1.527 1.00 94.12 195 THR A N 1
ATOM 1562 C CA . THR A 1 195 ? -4.188 3.063 -0.769 1.00 94.12 195 THR A CA 1
ATOM 1563 C C . THR A 1 195 ? -2.824 2.715 -1.356 1.00 94.12 195 THR A C 1
ATOM 1565 O O . THR A 1 195 ? -2.719 2.185 -2.460 1.00 94.12 195 THR A O 1
ATOM 1568 N N . TYR A 1 196 ? -1.777 2.992 -0.596 1.00 95.56 196 TYR A N 1
ATOM 1569 C CA . TYR A 1 196 ? -0.399 2.653 -0.904 1.00 95.56 196 TYR A CA 1
ATOM 1570 C C . TYR A 1 196 ? -0.093 1.227 -0.449 1.00 95.56 196 TYR A C 1
ATOM 1572 O O . TYR A 1 196 ? -0.405 0.841 0.680 1.00 95.56 196 TYR A O 1
ATOM 1580 N N . ILE A 1 197 ? 0.527 0.441 -1.319 1.00 94.56 197 ILE A N 1
ATOM 1581 C CA . ILE A 1 197 ? 0.842 -0.964 -1.091 1.00 94.56 197 ILE A CA 1
ATOM 1582 C C . ILE A 1 197 ? 2.324 -1.189 -1.371 1.00 94.56 197 ILE A C 1
ATOM 1584 O O . ILE A 1 197 ? 2.792 -0.969 -2.482 1.00 94.56 197 ILE A O 1
ATOM 1588 N N . ALA A 1 198 ? 3.039 -1.693 -0.375 1.00 94.75 198 ALA A N 1
ATOM 1589 C CA . ALA A 1 198 ? 4.409 -2.172 -0.531 1.00 94.75 198 ALA A CA 1
ATOM 1590 C C . ALA A 1 198 ? 4.494 -3.645 -0.121 1.00 94.75 198 ALA A C 1
ATOM 1592 O O . ALA A 1 198 ? 3.575 -4.193 0.505 1.00 94.75 198 ALA A O 1
ATOM 1593 N N . HIS A 1 199 ? 5.557 -4.333 -0.533 1.00 92.81 199 HIS A N 1
ATOM 1594 C CA . HIS A 1 199 ? 5.728 -5.752 -0.241 1.00 92.81 199 HIS A CA 1
ATOM 1595 C C . HIS A 1 199 ? 6.707 -5.979 0.903 1.00 92.81 199 HIS A C 1
ATOM 1597 O O . HIS A 1 199 ? 7.895 -5.720 0.772 1.00 92.81 199 HIS A O 1
ATOM 1603 N N . ASN A 1 200 ? 6.195 -6.535 2.003 1.00 92.19 200 ASN A N 1
ATOM 1604 C CA . ASN A 1 200 ? 6.902 -6.744 3.265 1.00 92.19 200 ASN A CA 1
ATOM 1605 C C . ASN A 1 200 ? 7.263 -5.438 4.011 1.00 92.19 200 ASN A C 1
ATOM 1607 O O . ASN A 1 200 ? 8.140 -5.419 4.884 1.00 92.19 200 ASN A O 1
ATOM 1611 N N . SER A 1 201 ? 6.507 -4.365 3.753 1.00 91.81 201 SER A N 1
ATOM 1612 C CA . SER A 1 201 ? 6.719 -3.046 4.364 1.00 91.81 201 SER A CA 1
ATOM 1613 C C . SER A 1 201 ? 6.537 -3.013 5.872 1.00 91.81 201 SER A C 1
ATOM 1615 O O . SER A 1 201 ? 7.189 -2.221 6.554 1.00 91.81 201 SER A O 1
ATOM 1617 N N . LYS A 1 202 ? 5.749 -3.940 6.433 1.00 90.88 202 LYS A N 1
ATOM 1618 C CA . LYS A 1 202 ? 5.540 -4.067 7.886 1.00 90.88 202 LYS A CA 1
ATOM 1619 C C . LYS A 1 202 ? 6.816 -4.290 8.690 1.00 90.88 202 LYS A C 1
ATOM 1621 O O . LYS A 1 202 ? 6.783 -4.172 9.913 1.00 90.88 202 LYS A O 1
ATOM 1626 N N . SER A 1 203 ? 7.888 -4.708 8.021 1.00 86.81 203 SER A N 1
ATOM 1627 C CA . SER A 1 203 ? 9.190 -4.988 8.622 1.00 86.81 203 SER A CA 1
ATOM 1628 C C . SER A 1 203 ? 10.271 -3.978 8.244 1.00 86.81 203 SER A C 1
ATOM 1630 O O . SER A 1 203 ? 11.364 -4.064 8.795 1.00 86.81 203 SER A O 1
ATOM 1632 N N . TYR A 1 204 ? 9.978 -3.041 7.334 1.00 88.75 204 TYR A N 1
ATOM 1633 C CA . TYR A 1 204 ? 10.975 -2.130 6.782 1.00 88.75 204 TYR A CA 1
ATOM 1634 C C . TYR A 1 204 ? 10.386 -0.764 6.391 1.00 88.75 204 TYR A C 1
ATOM 1636 O O . TYR A 1 204 ? 10.485 0.180 7.175 1.00 88.75 204 TYR A O 1
ATOM 1644 N N . ASP A 1 205 ? 9.720 -0.652 5.237 1.00 88.44 205 ASP A N 1
ATOM 1645 C CA . ASP A 1 205 ? 9.342 0.645 4.643 1.00 88.44 205 ASP A CA 1
ATOM 1646 C C . ASP A 1 205 ? 8.445 1.495 5.549 1.00 88.44 205 ASP A C 1
ATOM 1648 O O . ASP A 1 205 ? 8.575 2.719 5.609 1.00 88.44 205 ASP A O 1
ATOM 1652 N N . THR A 1 206 ? 7.557 0.853 6.317 1.00 86.75 206 THR A N 1
ATOM 1653 C CA . THR A 1 206 ? 6.599 1.557 7.179 1.00 86.75 206 THR A CA 1
ATOM 1654 C C . THR A 1 206 ? 7.278 2.394 8.267 1.00 86.75 206 THR A C 1
ATOM 1656 O O . THR A 1 206 ? 6.709 3.385 8.732 1.00 86.75 206 THR A O 1
ATOM 1659 N N . TYR A 1 207 ? 8.514 2.065 8.650 1.00 88.88 207 TYR A N 1
ATOM 1660 C CA . TYR A 1 207 ? 9.263 2.870 9.613 1.00 88.88 207 TYR A CA 1
ATOM 1661 C C . TYR A 1 207 ? 9.674 4.231 9.040 1.00 88.88 207 TYR A C 1
ATOM 1663 O O . TYR A 1 207 ? 9.645 5.216 9.779 1.00 88.88 207 TYR A O 1
ATOM 1671 N N . PHE A 1 208 ? 9.968 4.330 7.738 1.00 91.25 208 PHE A N 1
ATOM 1672 C CA . PHE A 1 208 ? 10.230 5.620 7.088 1.00 91.25 208 PHE A CA 1
ATOM 1673 C C . PHE A 1 208 ? 8.976 6.500 7.040 1.00 91.25 208 PHE A C 1
ATOM 1675 O O . PHE A 1 208 ? 9.084 7.718 7.207 1.00 91.25 208 PHE A O 1
ATOM 1682 N N . ILE A 1 209 ? 7.794 5.884 6.885 1.00 88.94 209 ILE A N 1
ATOM 1683 C CA . ILE A 1 209 ? 6.493 6.575 6.903 1.00 88.94 209 ILE A CA 1
ATOM 1684 C C . ILE A 1 209 ? 6.273 7.239 8.257 1.00 88.94 209 ILE A C 1
ATOM 1686 O O . ILE A 1 209 ? 6.009 8.438 8.346 1.00 88.94 209 ILE A O 1
ATOM 1690 N N . ILE A 1 210 ? 6.409 6.466 9.331 1.00 89.75 210 ILE A N 1
ATOM 1691 C CA . ILE A 1 210 ? 6.135 6.961 10.682 1.00 89.75 210 ILE A CA 1
ATOM 1692 C C . ILE A 1 210 ? 7.150 8.019 11.092 1.00 89.75 210 ILE A C 1
ATOM 1694 O O . ILE A 1 210 ? 6.758 9.040 11.650 1.00 89.75 210 ILE A O 1
ATOM 1698 N N . GLN A 1 211 ? 8.432 7.822 10.777 1.00 90.06 211 GLN A N 1
ATOM 1699 C CA . GLN A 1 211 ? 9.456 8.833 11.042 1.00 90.06 211 GLN A CA 1
ATOM 1700 C C . GLN A 1 211 ? 9.132 10.161 10.351 1.00 90.06 211 GLN A C 1
ATOM 1702 O O . GLN A 1 211 ? 9.238 11.214 10.981 1.00 90.06 211 GLN A O 1
ATOM 1707 N N . TYR A 1 212 ? 8.681 10.124 9.093 1.00 91.44 212 TYR A N 1
ATOM 1708 C CA . TYR A 1 212 ? 8.274 11.333 8.380 1.00 91.44 212 TYR A CA 1
ATOM 1709 C C . TYR A 1 212 ? 7.069 12.009 9.043 1.00 91.44 212 TYR A C 1
ATOM 1711 O O . TYR A 1 212 ? 7.110 13.212 9.307 1.00 91.44 212 TYR A O 1
ATOM 1719 N N . ILE A 1 213 ? 6.022 11.243 9.364 1.00 90.38 213 ILE A N 1
ATOM 1720 C CA . ILE A 1 213 ? 4.811 11.762 10.016 1.00 90.38 213 ILE A CA 1
ATOM 1721 C C . ILE A 1 213 ? 5.151 12.426 11.353 1.00 90.38 213 ILE A C 1
ATOM 1723 O O . ILE A 1 213 ? 4.752 13.562 11.592 1.00 90.38 213 ILE A O 1
ATOM 1727 N N . LEU A 1 214 ? 5.927 11.756 12.205 1.00 90.88 214 LEU A N 1
ATOM 1728 C CA . LEU A 1 214 ? 6.301 12.283 13.519 1.00 90.88 214 LEU A CA 1
ATOM 1729 C C . LEU A 1 214 ? 7.129 13.570 13.417 1.00 90.88 214 LEU A C 1
ATOM 1731 O O . LEU A 1 214 ? 6.973 14.465 14.245 1.00 90.88 214 LEU A O 1
ATOM 1735 N N . LYS A 1 215 ? 7.994 13.677 12.403 1.00 91.69 215 LYS A N 1
ATOM 1736 C CA . LYS A 1 215 ? 8.879 14.831 12.209 1.00 91.69 215 LYS A CA 1
ATOM 1737 C C . LYS A 1 215 ? 8.174 16.029 11.568 1.00 91.69 215 LYS A C 1
ATOM 1739 O O . LYS A 1 215 ? 8.422 17.163 11.966 1.00 91.69 215 LYS A O 1
ATOM 1744 N N . HIS A 1 216 ? 7.331 15.792 10.565 1.00 88.62 216 HIS A N 1
ATOM 1745 C CA . HIS A 1 216 ? 6.778 16.848 9.709 1.00 88.62 216 HIS A CA 1
ATOM 1746 C C . HIS A 1 216 ? 5.294 17.126 9.946 1.00 88.62 216 HIS A C 1
ATOM 1748 O O . HIS A 1 216 ? 4.796 18.179 9.552 1.00 88.62 216 HIS A O 1
ATOM 1754 N N . MET A 1 217 ? 4.581 16.201 10.586 1.00 88.31 217 MET A N 1
ATOM 1755 C CA . MET A 1 217 ? 3.140 16.280 10.817 1.00 88.31 217 MET A CA 1
ATOM 1756 C C . MET A 1 217 ? 2.795 15.910 12.271 1.00 88.31 217 MET A C 1
ATOM 1758 O O . MET A 1 217 ? 1.955 15.044 12.498 1.00 88.31 217 MET A O 1
ATOM 1762 N N . PRO A 1 218 ? 3.403 16.554 13.285 1.00 85.50 218 PRO A N 1
ATOM 1763 C CA . PRO A 1 218 ? 3.299 16.118 14.683 1.00 85.50 218 PRO A CA 1
ATOM 1764 C C . PRO A 1 218 ? 1.875 16.174 15.253 1.00 85.50 218 PRO A C 1
ATOM 1766 O O . PRO A 1 218 ? 1.571 15.497 16.231 1.00 85.50 218 PRO A O 1
ATOM 1769 N N . THR A 1 219 ? 0.991 16.976 14.657 1.00 88.19 219 THR A N 1
ATOM 1770 C CA . THR A 1 219 ? -0.412 17.076 15.069 1.00 88.19 219 THR A CA 1
ATOM 1771 C C . THR A 1 219 ? -1.314 16.075 14.359 1.00 88.19 219 THR A C 1
ATOM 1773 O O . THR A 1 219 ? -2.486 15.987 14.724 1.00 88.19 219 THR A O 1
ATOM 1776 N N . VAL A 1 220 ? -0.810 15.355 13.344 1.00 89.38 220 VAL A N 1
ATOM 1777 C CA . VAL A 1 220 ? -1.664 14.494 12.532 1.00 89.38 220 VAL A CA 1
ATOM 1778 C C . VAL A 1 220 ? -2.074 13.247 13.304 1.00 89.38 220 VAL A C 1
ATOM 1780 O O . VAL A 1 220 ? -1.241 12.545 13.883 1.00 89.38 220 VAL A O 1
ATOM 1783 N N . LYS A 1 221 ? -3.366 12.935 13.289 1.00 90.88 221 LYS A N 1
ATOM 1784 C CA . LYS A 1 221 ? -3.891 11.692 13.852 1.00 90.88 221 LYS A CA 1
ATOM 1785 C C . LYS A 1 221 ? -3.877 10.596 12.800 1.00 90.88 221 LYS A C 1
ATOM 1787 O O . LYS A 1 221 ? -4.444 10.739 11.714 1.00 90.88 221 LYS A O 1
ATOM 1792 N N . TYR A 1 222 ? -3.278 9.474 13.166 1.00 92.88 222 TYR A N 1
ATOM 1793 C CA . TYR A 1 222 ? -3.246 8.268 12.356 1.00 92.88 222 TYR A CA 1
ATOM 1794 C C . TYR A 1 222 ? -3.576 7.041 13.207 1.00 92.88 222 TYR A C 1
ATOM 1796 O O . TYR A 1 222 ? -3.337 7.009 14.414 1.00 92.88 222 TYR A O 1
ATOM 1804 N N . GLU A 1 223 ? -4.158 6.036 12.568 1.00 93.94 223 GLU A N 1
ATOM 1805 C CA . GLU A 1 223 ? -4.455 4.730 13.147 1.00 93.94 223 GLU A CA 1
ATOM 1806 C C . GLU A 1 223 ? -3.431 3.717 12.628 1.00 93.94 223 GLU A C 1
ATOM 1808 O O . GLU A 1 223 ? -3.030 3.771 11.465 1.00 93.94 223 GLU A O 1
ATOM 1813 N N . ILE A 1 224 ? -3.008 2.784 13.480 1.00 94.06 224 ILE A N 1
ATOM 1814 C CA . ILE A 1 224 ? -2.121 1.684 13.090 1.00 94.06 224 ILE A CA 1
ATOM 1815 C C . ILE A 1 224 ? -2.722 0.345 13.498 1.00 94.06 224 ILE A C 1
ATOM 1817 O O . ILE A 1 224 ? -3.310 0.208 14.570 1.00 94.06 224 ILE A O 1
ATOM 1821 N N . ILE A 1 225 ? -2.529 -0.659 12.648 1.00 94.50 225 ILE A N 1
ATOM 1822 C CA . ILE A 1 225 ? -2.784 -2.062 12.972 1.00 94.50 225 ILE A CA 1
ATOM 1823 C C . ILE A 1 225 ? -1.443 -2.780 13.004 1.00 94.50 225 ILE A C 1
ATOM 1825 O O . ILE A 1 225 ? -0.713 -2.794 12.011 1.00 94.50 225 ILE A O 1
ATOM 1829 N N . CYS A 1 226 ? -1.139 -3.409 14.135 1.00 92.62 226 CYS A N 1
ATOM 1830 C CA . CYS A 1 226 ? 0.131 -4.085 14.365 1.00 92.62 226 CYS A CA 1
ATOM 1831 C C . CYS A 1 226 ? -0.051 -5.592 14.576 1.00 92.62 226 CYS A C 1
ATOM 1833 O O . CYS A 1 226 ? -1.077 -6.051 15.075 1.00 92.62 226 CYS A O 1
ATOM 1835 N N . ASN A 1 227 ? 0.993 -6.353 14.253 1.00 90.06 227 ASN A N 1
ATOM 1836 C CA . ASN A 1 227 ? 1.196 -7.725 14.708 1.00 90.06 227 ASN A CA 1
ATOM 1837 C C . ASN A 1 227 ? 2.537 -7.786 15.446 1.00 90.06 227 ASN A C 1
ATOM 1839 O O . ASN A 1 227 ? 3.606 -7.787 14.825 1.00 90.06 227 ASN A O 1
ATOM 1843 N N . GLY A 1 228 ? 2.475 -7.756 16.778 1.00 90.56 228 GLY A N 1
ATOM 1844 C CA . GLY A 1 228 ? 3.645 -7.478 17.605 1.00 90.56 228 GLY A CA 1
ATOM 1845 C C . GLY A 1 228 ? 4.218 -6.099 17.270 1.00 90.56 228 GLY A C 1
ATOM 1846 O O . GLY A 1 228 ? 3.495 -5.106 17.273 1.00 90.56 228 GLY A O 1
ATOM 1847 N N . THR A 1 229 ? 5.508 -6.045 16.939 1.00 88.00 229 THR A N 1
ATOM 1848 C CA . THR A 1 229 ? 6.217 -4.810 16.555 1.00 88.00 229 THR A CA 1
ATOM 1849 C C . THR A 1 229 ? 6.066 -4.437 15.079 1.00 88.00 229 THR A C 1
ATOM 1851 O O . THR A 1 229 ? 6.499 -3.358 14.674 1.00 88.00 229 THR A O 1
ATOM 1854 N N . LYS A 1 230 ? 5.473 -5.320 14.264 1.00 90.75 230 LYS A N 1
ATOM 1855 C CA 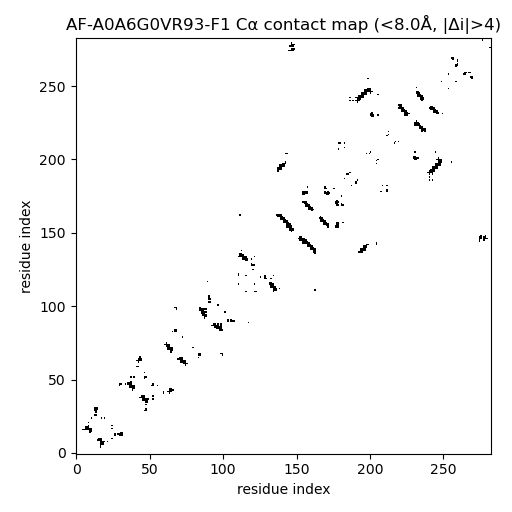. LYS A 1 230 ? 5.322 -5.125 12.819 1.00 90.75 230 LYS A CA 1
ATOM 1856 C C . LYS A 1 230 ? 4.042 -4.368 12.514 1.00 90.75 230 LYS A C 1
ATOM 1858 O O . LYS A 1 230 ? 2.971 -4.751 12.984 1.00 90.75 230 LYS A O 1
ATOM 1863 N N . ILE A 1 231 ? 4.138 -3.351 11.670 1.00 92.88 231 ILE A N 1
ATOM 1864 C CA . ILE A 1 231 ? 3.019 -2.454 11.364 1.00 92.88 231 ILE A CA 1
ATOM 1865 C C . ILE A 1 231 ? 2.366 -2.918 10.071 1.00 92.88 231 ILE A C 1
ATOM 1867 O O . ILE A 1 231 ? 2.878 -2.694 8.978 1.00 92.88 231 ILE A O 1
ATOM 1871 N N . MET A 1 232 ? 1.249 -3.625 10.204 1.00 93.62 232 MET A N 1
ATOM 1872 C CA . MET A 1 232 ? 0.535 -4.235 9.083 1.00 93.62 232 MET A CA 1
ATOM 1873 C C . MET A 1 232 ? -0.170 -3.199 8.211 1.00 93.62 232 MET A C 1
ATOM 1875 O O . MET A 1 232 ? -0.278 -3.396 6.998 1.00 93.62 232 MET A O 1
ATOM 1879 N N . MET A 1 233 ? -0.685 -2.144 8.840 1.00 95.69 233 MET A N 1
ATOM 1880 C CA . MET A 1 233 ? -1.392 -1.060 8.175 1.00 95.69 233 MET A CA 1
ATOM 1881 C C . MET A 1 233 ? -1.260 0.237 8.977 1.00 95.69 233 MET A C 1
ATOM 1883 O O . MET A 1 233 ? -1.263 0.207 10.208 1.00 95.69 233 MET A O 1
ATOM 1887 N N . LEU A 1 234 ? -1.157 1.354 8.259 1.00 95.06 234 LEU A N 1
ATOM 1888 C CA . LEU A 1 234 ? -1.237 2.717 8.777 1.00 95.06 234 LEU A CA 1
ATOM 1889 C C . LEU A 1 234 ? -2.313 3.477 7.997 1.00 95.06 234 LEU A C 1
ATOM 1891 O O . LEU A 1 234 ? -2.353 3.404 6.770 1.00 95.06 234 LEU A O 1
ATOM 1895 N N . GLU A 1 235 ? -3.176 4.214 8.688 1.00 95.25 235 GLU A N 1
ATOM 1896 C CA . GLU A 1 235 ? -4.288 4.953 8.087 1.00 95.25 235 GLU A CA 1
ATOM 1897 C C . GLU A 1 235 ? -4.367 6.390 8.618 1.00 95.25 235 GLU A C 1
ATOM 1899 O O . GLU A 1 235 ? -4.364 6.624 9.824 1.00 95.25 235 GLU A O 1
ATOM 1904 N N . ILE A 1 236 ? -4.485 7.360 7.709 1.00 93.25 236 ILE A N 1
ATOM 1905 C CA . ILE A 1 236 ? -4.619 8.791 8.007 1.00 93.25 236 ILE A CA 1
ATOM 1906 C C . ILE A 1 236 ? -5.986 9.259 7.499 1.00 93.25 236 ILE A C 1
ATOM 1908 O O . ILE A 1 236 ? -6.198 9.431 6.296 1.00 93.25 236 ILE A O 1
ATOM 1912 N N . LYS A 1 237 ? -6.932 9.472 8.420 1.00 89.19 237 LYS A N 1
ATOM 1913 C CA . LYS A 1 237 ? -8.297 9.951 8.103 1.00 89.19 237 LYS A CA 1
ATOM 1914 C C . LYS A 1 237 ? -8.455 11.463 8.242 1.00 89.19 237 LYS A C 1
ATOM 1916 O O . LYS A 1 237 ? -9.450 12.021 7.779 1.00 89.19 237 LYS A O 1
ATOM 1921 N N . GLU A 1 238 ? -7.504 12.122 8.896 1.00 83.69 238 GLU A N 1
ATOM 1922 C CA . GLU A 1 238 ? -7.590 13.546 9.199 1.00 83.69 238 GLU A CA 1
ATOM 1923 C C . GLU A 1 238 ? -7.667 14.414 7.934 1.00 83.69 238 GLU A C 1
ATOM 1925 O O . GLU A 1 238 ? -7.173 14.049 6.866 1.00 83.69 238 GLU A O 1
ATOM 1930 N N . GLY A 1 239 ? -8.379 15.542 8.029 1.00 79.25 239 GLY A N 1
ATOM 1931 C CA . GLY A 1 239 ? -8.641 16.424 6.887 1.00 79.25 239 GLY A CA 1
ATOM 1932 C C . GLY A 1 239 ? -9.487 15.781 5.779 1.00 79.25 239 GLY A C 1
ATOM 1933 O O . GLY A 1 239 ? -9.599 16.338 4.689 1.00 79.25 239 GLY A O 1
ATOM 1934 N N . GLY A 1 240 ? -10.068 14.602 6.033 1.00 81.69 240 GLY A N 1
ATOM 1935 C CA . GLY A 1 240 ? -10.797 13.818 5.043 1.00 81.69 240 GLY A CA 1
ATOM 1936 C C . GLY A 1 240 ? -9.898 13.116 4.024 1.00 81.69 240 GLY A C 1
ATOM 1937 O O . GLY A 1 240 ? -10.427 12.638 3.024 1.00 81.69 240 GLY A O 1
ATOM 1938 N N . LEU A 1 241 ? -8.578 13.045 4.239 1.00 86.00 241 LEU A N 1
ATOM 1939 C CA . LEU A 1 241 ? -7.638 12.445 3.283 1.00 86.00 241 LEU A CA 1
ATOM 1940 C C . LEU A 1 241 ? -7.917 10.960 3.032 1.00 86.00 241 LEU A C 1
ATOM 1942 O O . LEU A 1 241 ? -7.898 10.539 1.882 1.00 86.00 241 LEU A O 1
ATOM 1946 N N . ASN A 1 242 ? -8.228 10.185 4.076 1.00 91.00 242 ASN A N 1
ATOM 1947 C CA . ASN A 1 242 ? -8.496 8.742 3.984 1.00 91.00 242 ASN A CA 1
ATOM 1948 C C . ASN A 1 242 ? -7.395 7.983 3.212 1.00 91.00 242 ASN A C 1
ATOM 1950 O O . ASN A 1 242 ? -7.670 7.245 2.266 1.00 91.00 242 ASN A O 1
ATOM 1954 N N . ILE A 1 243 ? -6.141 8.222 3.595 1.00 94.44 243 ILE A N 1
ATOM 1955 C CA . ILE A 1 243 ? -4.961 7.585 3.004 1.00 94.44 243 ILE A CA 1
ATOM 1956 C C . ILE A 1 243 ? -4.600 6.345 3.815 1.00 94.44 243 ILE A C 1
ATOM 1958 O O . ILE A 1 243 ? -4.616 6.382 5.046 1.00 94.44 243 ILE A O 1
ATOM 1962 N N . LYS A 1 244 ? -4.241 5.256 3.131 1.00 95.12 244 LYS A N 1
ATOM 1963 C CA . LYS A 1 244 ? -3.826 3.997 3.766 1.00 95.12 244 LYS A CA 1
ATOM 1964 C C . LYS A 1 244 ? -2.486 3.538 3.228 1.00 95.12 244 LYS A C 1
ATOM 1966 O O . LYS A 1 244 ? -2.266 3.593 2.027 1.00 95.12 244 LYS A O 1
ATOM 1971 N N . PHE A 1 245 ? -1.647 3.003 4.099 1.00 95.62 245 PHE A N 1
ATOM 1972 C CA . PHE A 1 245 ? -0.452 2.251 3.746 1.00 95.62 245 PHE A CA 1
ATOM 1973 C C . PHE A 1 245 ? -0.637 0.823 4.241 1.00 95.62 245 PHE A C 1
ATOM 1975 O O . PHE A 1 245 ? -0.927 0.607 5.418 1.00 95.62 245 PHE A O 1
ATOM 1982 N N . ILE A 1 246 ? -0.522 -0.150 3.343 1.00 95.25 246 ILE A N 1
ATOM 1983 C CA . ILE A 1 246 ? -0.805 -1.558 3.623 1.00 95.25 246 ILE A CA 1
ATOM 1984 C C . ILE A 1 246 ? 0.367 -2.414 3.156 1.00 95.25 246 ILE A C 1
ATOM 1986 O O . ILE A 1 246 ? 0.896 -2.234 2.060 1.00 95.25 246 ILE A O 1
ATOM 1990 N N . ASP A 1 247 ? 0.739 -3.395 3.971 1.00 94.88 247 ASP A N 1
ATOM 1991 C CA . ASP A 1 247 ? 1.686 -4.424 3.557 1.00 94.88 247 ASP A CA 1
ATOM 1992 C C . ASP A 1 247 ? 0.985 -5.565 2.800 1.00 94.88 247 ASP A C 1
ATOM 1994 O O . ASP A 1 247 ? 0.140 -6.283 3.350 1.00 94.88 247 ASP A O 1
ATOM 1998 N N . SER A 1 248 ? 1.378 -5.781 1.543 1.00 93.50 248 SER A N 1
ATOM 1999 C CA . SER A 1 248 ? 0.878 -6.892 0.722 1.00 93.50 248 SER A CA 1
ATOM 2000 C C . SER A 1 248 ? 1.288 -8.275 1.240 1.00 93.50 248 SER A C 1
ATOM 2002 O O . SER A 1 248 ? 0.588 -9.256 0.980 1.00 93.50 248 SER A O 1
ATOM 2004 N N . HIS A 1 249 ? 2.357 -8.379 2.036 1.00 92.69 249 HIS A N 1
ATOM 2005 C CA . HIS A 1 249 ? 2.796 -9.632 2.656 1.00 92.69 249 HIS A CA 1
ATOM 2006 C C . HIS A 1 249 ? 1.822 -10.131 3.741 1.00 92.69 249 HIS A C 1
ATOM 2008 O O . HIS A 1 249 ? 1.975 -11.228 4.273 1.00 92.69 249 HIS A O 1
ATOM 2014 N N . ASN A 1 250 ? 0.798 -9.349 4.097 1.00 90.25 250 ASN A N 1
ATOM 2015 C CA . ASN A 1 250 ? -0.328 -9.834 4.902 1.00 90.25 250 ASN A CA 1
ATOM 2016 C C . ASN A 1 250 ? -1.274 -10.745 4.105 1.00 90.25 250 ASN A C 1
ATOM 2018 O O . ASN A 1 250 ? -1.954 -11.579 4.698 1.00 90.25 250 ASN A O 1
ATOM 2022 N N . PHE A 1 251 ? -1.296 -10.605 2.778 1.00 89.69 251 PHE A N 1
ATOM 2023 C CA . PHE A 1 251 ? -2.147 -11.384 1.878 1.00 89.69 251 PHE A CA 1
ATOM 2024 C C . PHE A 1 251 ? -1.349 -12.452 1.126 1.00 89.69 251 PHE A C 1
ATOM 2026 O O . PHE A 1 251 ? -1.840 -13.559 0.930 1.00 89.69 251 PHE A O 1
ATOM 2033 N N . ILE A 1 252 ? -0.112 -12.134 0.730 1.00 89.25 252 ILE A N 1
ATOM 2034 C CA . ILE A 1 252 ? 0.761 -13.020 -0.048 1.00 89.25 252 ILE A CA 1
ATOM 2035 C C . ILE A 1 252 ? 2.066 -13.234 0.724 1.00 89.25 252 ILE A C 1
ATOM 2037 O O . ILE A 1 252 ? 3.001 -12.441 0.634 1.00 89.25 252 ILE A O 1
ATOM 2041 N N . GLN A 1 253 ? 2.129 -14.324 1.489 1.00 88.75 253 GLN A N 1
ATOM 2042 C CA . GLN A 1 253 ? 3.241 -14.643 2.397 1.00 88.75 253 GLN A CA 1
ATOM 2043 C C . GLN A 1 253 ? 4.427 -15.337 1.694 1.00 88.75 253 GLN A C 1
ATOM 2045 O O . GLN A 1 253 ? 5.030 -16.261 2.231 1.00 88.75 253 GLN A O 1
ATOM 2050 N N . SER A 1 254 ? 4.762 -14.920 0.475 1.00 88.31 254 SER A N 1
ATOM 2051 C CA . SER A 1 254 ? 5.943 -15.392 -0.261 1.00 88.31 254 SER A CA 1
ATOM 2052 C C . SER A 1 254 ? 6.889 -14.232 -0.537 1.00 88.31 254 SER A C 1
ATOM 2054 O O . SER A 1 254 ? 6.500 -13.076 -0.384 1.00 88.31 254 SER A O 1
ATOM 2056 N N . LYS A 1 255 ? 8.126 -14.514 -0.960 1.00 87.19 255 LYS A N 1
ATOM 2057 C CA . LYS A 1 255 ? 9.028 -13.453 -1.424 1.00 87.19 255 LYS A CA 1
ATOM 2058 C C . LYS A 1 255 ? 8.529 -12.914 -2.759 1.00 87.19 255 LYS A C 1
ATOM 2060 O O . LYS A 1 255 ? 7.995 -13.670 -3.569 1.00 87.19 255 LYS A O 1
ATOM 2065 N N . LEU A 1 256 ? 8.803 -11.641 -3.037 1.00 85.75 256 LEU A N 1
ATOM 2066 C CA . LEU A 1 256 ? 8.474 -11.031 -4.329 1.00 85.75 256 LEU A CA 1
ATOM 2067 C C . LEU A 1 256 ? 9.130 -11.767 -5.516 1.00 85.75 256 LEU A C 1
ATOM 2069 O O . LEU A 1 256 ? 8.540 -11.869 -6.585 1.00 85.75 256 LEU A O 1
ATOM 2073 N N . SER A 1 257 ? 10.322 -12.343 -5.322 1.00 85.19 257 SER A N 1
ATOM 2074 C CA . SER A 1 257 ? 11.005 -13.173 -6.329 1.00 85.19 257 SER A CA 1
ATOM 2075 C C . SER A 1 257 ? 10.232 -14.433 -6.716 1.00 85.19 257 SER A C 1
ATOM 2077 O O . SER A 1 257 ? 10.426 -14.953 -7.811 1.00 85.19 257 SER A O 1
ATOM 2079 N N . ASP A 1 258 ? 9.360 -14.919 -5.832 1.00 86.81 258 ASP A N 1
ATOM 2080 C CA . ASP A 1 258 ? 8.611 -16.157 -6.032 1.00 86.81 258 ASP A CA 1
ATOM 2081 C C . ASP A 1 258 ? 7.291 -15.900 -6.771 1.00 86.81 258 ASP A C 1
ATOM 2083 O O . ASP A 1 258 ? 6.656 -16.843 -7.238 1.00 86.81 258 ASP A O 1
ATOM 2087 N N . PHE A 1 259 ? 6.881 -14.635 -6.925 1.00 85.12 259 PHE A N 1
ATOM 2088 C CA . PHE A 1 259 ? 5.601 -14.257 -7.529 1.00 85.12 259 PHE A CA 1
ATOM 2089 C C . PHE A 1 259 ? 5.417 -14.812 -8.945 1.00 85.12 259 PHE A C 1
ATOM 2091 O O . PHE A 1 259 ? 4.346 -15.365 -9.199 1.00 85.12 259 PHE A O 1
ATOM 2098 N N . PRO A 1 260 ? 6.415 -14.764 -9.853 1.00 86.00 260 PRO A N 1
ATOM 2099 C CA . PRO A 1 260 ? 6.262 -15.359 -11.176 1.00 86.00 260 PRO A CA 1
ATOM 2100 C C . PRO A 1 260 ? 5.894 -16.841 -11.117 1.00 86.00 260 PRO A C 1
ATOM 2102 O O . PRO A 1 260 ? 5.021 -17.300 -11.848 1.00 86.00 260 PRO A O 1
ATOM 2105 N N . LYS A 1 261 ? 6.485 -17.587 -10.178 1.00 82.81 261 LYS A N 1
ATOM 2106 C CA . LYS A 1 261 ? 6.165 -18.999 -9.965 1.00 82.81 261 LYS A CA 1
ATOM 2107 C C . LYS A 1 261 ? 4.786 -19.173 -9.325 1.00 82.81 261 LYS A C 1
ATOM 2109 O O . LYS A 1 261 ? 3.997 -19.982 -9.806 1.00 82.81 261 LYS A O 1
ATOM 2114 N N . THR A 1 262 ? 4.488 -18.414 -8.271 1.00 84.75 262 THR A N 1
ATOM 2115 C CA . THR A 1 262 ? 3.218 -18.477 -7.527 1.00 84.75 262 THR A CA 1
ATOM 2116 C C . THR A 1 262 ? 2.015 -18.169 -8.418 1.00 84.75 262 THR A C 1
ATOM 2118 O O . THR A 1 262 ? 1.006 -18.866 -8.351 1.00 84.75 262 THR A O 1
ATOM 2121 N N . PHE A 1 263 ? 2.135 -17.167 -9.290 1.00 83.56 263 PHE A N 1
ATOM 2122 C CA . PHE A 1 263 ? 1.065 -16.707 -10.180 1.00 83.56 263 PHE A CA 1
ATOM 2123 C C . PHE A 1 263 ? 1.183 -17.242 -11.612 1.00 83.56 263 PHE A C 1
ATOM 2125 O O . PHE A 1 263 ? 0.384 -16.866 -12.464 1.00 83.56 263 PHE A O 1
ATOM 2132 N N . ARG A 1 264 ? 2.151 -18.133 -11.876 1.00 83.31 264 ARG A N 1
ATOM 2133 C CA . ARG A 1 264 ? 2.427 -18.711 -13.205 1.00 83.31 264 ARG A CA 1
ATOM 2134 C C . ARG A 1 264 ? 2.611 -17.642 -14.294 1.00 83.31 264 ARG A C 1
ATOM 2136 O O . ARG A 1 264 ? 2.149 -17.811 -15.418 1.00 83.31 264 ARG A O 1
ATOM 2143 N N . LEU A 1 265 ? 3.286 -16.545 -13.953 1.00 79.94 265 LEU A N 1
ATOM 2144 C CA . LEU A 1 265 ? 3.623 -15.472 -14.885 1.00 79.94 265 LEU A CA 1
ATOM 2145 C C . LEU A 1 265 ? 4.888 -15.868 -15.649 1.00 79.94 265 LEU A C 1
ATOM 2147 O O . LEU A 1 265 ? 5.952 -16.037 -15.055 1.00 79.94 265 LEU A O 1
ATOM 2151 N N . THR A 1 266 ? 4.773 -16.015 -16.964 1.00 73.19 266 THR A N 1
ATOM 2152 C CA . THR A 1 266 ? 5.883 -16.406 -17.847 1.00 73.19 266 THR A CA 1
ATOM 2153 C C . THR A 1 266 ? 6.766 -15.228 -18.257 1.00 73.19 266 THR A C 1
ATOM 2155 O O . THR A 1 266 ? 7.934 -15.424 -18.580 1.00 73.19 266 THR A O 1
ATOM 2158 N N . GLU A 1 267 ? 6.228 -14.010 -18.209 1.00 72.56 267 GLU A N 1
ATOM 2159 C CA . GLU A 1 267 ? 6.856 -12.797 -18.759 1.00 72.56 267 GLU A CA 1
ATOM 2160 C C . GLU A 1 267 ? 7.513 -11.907 -17.691 1.00 72.56 267 GLU A C 1
ATOM 2162 O O . GLU A 1 267 ? 8.234 -10.969 -18.020 1.00 72.56 267 GLU A O 1
ATOM 2167 N N . ALA A 1 268 ? 7.307 -12.203 -16.403 1.00 68.62 268 ALA A N 1
ATOM 2168 C CA . ALA A 1 268 ? 7.796 -11.383 -15.298 1.00 68.62 268 ALA A CA 1
ATOM 2169 C C . ALA A 1 268 ? 8.943 -12.071 -14.546 1.00 68.62 268 ALA A C 1
ATOM 2171 O O . ALA A 1 268 ? 8.833 -13.224 -14.132 1.00 68.62 268 ALA A O 1
ATOM 2172 N N . LYS A 1 269 ? 10.037 -11.344 -14.300 1.00 63.19 269 LYS A N 1
ATOM 2173 C CA . LYS A 1 269 ? 11.101 -11.742 -13.366 1.00 63.19 269 LYS A CA 1
ATOM 2174 C C . LYS A 1 269 ? 11.469 -10.559 -12.484 1.00 63.19 269 LYS A C 1
ATOM 2176 O O . LYS A 1 269 ? 11.602 -9.442 -12.974 1.00 63.19 269 LYS A O 1
ATOM 2181 N N . LYS A 1 270 ? 11.659 -10.810 -11.185 1.00 71.69 270 LYS A N 1
ATOM 2182 C CA . LYS A 1 270 ? 12.217 -9.799 -10.282 1.00 71.69 270 LYS A CA 1
ATOM 2183 C C . LYS A 1 270 ? 13.673 -9.539 -10.686 1.00 71.69 270 LYS A C 1
ATOM 2185 O O . LYS A 1 270 ? 14.448 -10.488 -10.795 1.00 71.69 270 LYS A O 1
ATOM 2190 N N . GLY A 1 271 ? 14.027 -8.275 -10.909 1.00 66.69 271 GLY A N 1
ATOM 2191 C CA . GLY A 1 271 ? 15.417 -7.862 -11.103 1.00 66.69 271 GLY A CA 1
ATOM 2192 C C . GLY A 1 271 ? 16.251 -8.038 -9.828 1.00 66.69 271 GLY A C 1
ATOM 2193 O O . GLY A 1 271 ? 15.710 -8.137 -8.726 1.00 66.69 271 GLY A O 1
ATOM 2194 N N . TYR A 1 272 ? 17.574 -8.083 -9.976 1.00 73.31 272 TYR A N 1
ATOM 2195 C CA . TYR A 1 272 ? 18.504 -8.045 -8.848 1.00 73.31 272 TYR A CA 1
ATOM 2196 C C . TYR A 1 272 ? 19.021 -6.616 -8.670 1.00 73.31 272 TYR A C 1
ATOM 2198 O O . TYR A 1 272 ? 19.571 -6.055 -9.616 1.00 73.31 272 TYR A O 1
ATOM 2206 N N . PHE A 1 273 ? 18.856 -6.049 -7.473 1.00 69.50 273 PHE A N 1
ATOM 2207 C CA . PHE A 1 273 ? 19.431 -4.755 -7.119 1.00 69.50 273 PHE A CA 1
ATOM 2208 C C . PHE A 1 273 ? 20.622 -4.963 -6.168 1.00 69.50 273 PHE A C 1
ATOM 2210 O O . PHE A 1 273 ? 20.460 -5.577 -5.109 1.00 69.50 273 PHE A O 1
ATOM 2217 N N . PRO A 1 274 ? 21.836 -4.502 -6.519 1.00 76.81 274 PRO A N 1
ATOM 2218 C CA . PRO A 1 274 ? 23.017 -4.677 -5.684 1.00 76.81 274 PRO A CA 1
ATOM 2219 C C . PRO A 1 274 ? 23.000 -3.680 -4.516 1.00 76.81 274 PRO A C 1
ATOM 2221 O O . PRO A 1 274 ? 23.636 -2.633 -4.567 1.00 76.81 274 PRO A O 1
ATOM 2224 N N . HIS A 1 275 ? 22.297 -4.019 -3.432 1.00 72.50 275 HIS A N 1
ATOM 2225 C CA . HIS A 1 275 ? 22.101 -3.118 -2.286 1.00 72.50 275 HIS A CA 1
ATOM 2226 C C . HIS A 1 275 ? 23.409 -2.567 -1.686 1.00 72.50 275 HIS A C 1
ATOM 2228 O O . HIS A 1 275 ? 23.449 -1.409 -1.287 1.00 72.50 275 HIS A O 1
ATOM 2234 N N . CYS A 1 276 ? 24.493 -3.351 -1.664 1.00 77.38 276 CYS A N 1
ATOM 2235 C CA . CYS A 1 276 ? 25.793 -2.897 -1.151 1.00 77.38 276 CYS A CA 1
ATOM 2236 C C . CYS A 1 276 ? 26.559 -1.974 -2.115 1.00 77.38 276 CYS A C 1
ATOM 2238 O O . CYS A 1 276 ? 27.535 -1.357 -1.705 1.00 77.38 276 CYS A O 1
ATOM 2240 N N . PHE A 1 277 ? 26.148 -1.895 -3.384 1.00 79.12 277 PHE A N 1
ATOM 2241 C CA . PHE A 1 277 ? 26.711 -0.959 -4.361 1.00 79.12 277 PHE A CA 1
ATOM 2242 C C . PHE A 1 277 ? 26.066 0.431 -4.255 1.00 79.12 277 PHE A C 1
ATOM 2244 O O . PHE A 1 277 ? 26.656 1.414 -4.688 1.00 79.12 277 PHE A O 1
ATOM 2251 N N . ASN A 1 278 ? 24.876 0.517 -3.651 1.00 75.88 278 ASN A N 1
ATOM 2252 C CA . ASN A 1 278 ? 24.128 1.752 -3.439 1.00 75.88 278 ASN A CA 1
ATOM 2253 C C . ASN A 1 278 ? 24.754 2.586 -2.302 1.00 75.88 278 ASN A C 1
ATOM 2255 O O . ASN A 1 278 ? 24.276 2.565 -1.164 1.00 75.88 278 ASN A O 1
ATOM 2259 N N . THR A 1 279 ? 25.849 3.280 -2.608 1.00 78.75 279 THR A N 1
ATOM 2260 C CA . THR A 1 279 ? 26.562 4.215 -1.721 1.00 78.75 279 THR A CA 1
ATOM 2261 C C . THR A 1 279 ? 26.470 5.642 -2.276 1.00 78.75 279 THR A C 1
ATOM 2263 O O . THR A 1 279 ? 26.158 5.790 -3.458 1.00 78.75 279 THR A O 1
ATOM 2266 N N . PRO A 1 280 ? 26.735 6.696 -1.477 1.00 76.75 280 PRO A N 1
ATOM 2267 C CA . PRO A 1 280 ? 26.678 8.079 -1.958 1.00 76.75 280 PRO A CA 1
ATOM 2268 C C . PRO A 1 280 ? 27.559 8.340 -3.183 1.00 76.75 280 PRO A C 1
ATOM 2270 O O . PRO A 1 280 ? 27.216 9.157 -4.023 1.00 76.75 280 PRO A O 1
ATOM 2273 N N . GLU A 1 281 ? 28.688 7.641 -3.293 1.00 78.31 281 GLU A N 1
ATOM 2274 C CA . GLU A 1 281 ? 29.648 7.793 -4.390 1.00 78.31 281 GLU A CA 1
ATOM 2275 C C . GLU A 1 281 ? 29.159 7.171 -5.707 1.00 78.31 281 GLU A C 1
ATOM 2277 O O . GLU A 1 281 ? 29.681 7.502 -6.769 1.00 78.31 281 GLU A O 1
ATOM 2282 N N . ASN A 1 282 ? 28.177 6.266 -5.636 1.00 75.56 282 ASN A N 1
ATOM 2283 C CA . ASN A 1 282 ? 27.632 5.514 -6.769 1.00 75.56 282 ASN A CA 1
ATOM 2284 C C . ASN A 1 282 ? 26.182 5.920 -7.112 1.00 75.56 282 ASN A C 1
ATOM 2286 O O . ASN A 1 282 ? 25.512 5.184 -7.844 1.00 75.56 282 ASN A O 1
ATOM 2290 N N . GLN A 1 283 ? 25.684 7.027 -6.545 1.00 65.00 283 GLN A N 1
ATOM 2291 C CA . GLN A 1 283 ? 24.326 7.555 -6.744 1.00 65.00 283 GLN A CA 1
ATOM 2292 C C . GLN A 1 283 ? 24.269 8.703 -7.748 1.00 65.00 283 GLN A C 1
ATOM 2294 O O . GLN A 1 283 ? 25.243 9.481 -7.830 1.00 65.00 283 GLN A O 1
#

pLDDT: mean 76.28, std 15.25, range [30.7, 95.69]

Sequence (283 aa):
MPSFKKRVYYSELCDTGYNNNKNKHVCKNGPGLKEEKIFCHECNRYCVDVECLRKHRNVCDKEYKCSGCNSILQRNDHTHNSVCGYGKCHNCIQENIDLCVHECFMQRKIGKGGYCVEVCVCNSKSSEKWKDCTFTTNYIFFDYEAQQSTGTHIPSMVIAHNFEDTKYVFSTDDGATANDKFYKWALSKDMKGTTYIAHNSKSYDTYFIIQYILKHMPTVKYEIICNGTKIMMLEIKEGGLNIKFIDSHNFIQSKLSDFPKTFRLTEAKKGYFPHCFNTPENQ

Mean predicted aligned error: 17.59 Å